Protein AF-A0A5A9W624-F1 (afdb_monomer)

pLDDT: mean 86.04, std 11.84, range [38.97, 96.81]

Solvent-accessible surface area (backbone atoms only — not comparable to full-atom values): 14813 Å² total; per-residue (Å²): 133,84,51,71,60,60,54,51,56,55,52,47,52,56,54,51,51,60,58,42,74,72,40,96,74,66,56,64,65,48,52,38,53,55,48,48,53,75,72,63,69,50,54,38,63,55,44,17,45,44,28,48,76,40,28,74,48,33,66,26,44,44,78,91,53,56,72,28,82,86,34,55,89,65,41,26,32,42,53,20,37,47,30,46,53,47,52,54,51,42,52,55,47,51,52,50,33,37,75,72,65,77,36,51,61,50,98,87,66,51,74,58,72,59,67,77,44,64,75,65,59,74,90,55,81,72,70,68,25,73,71,37,73,83,66,84,62,99,60,86,51,70,65,59,52,52,50,51,52,41,50,55,56,46,54,62,49,35,77,76,44,36,67,44,39,68,64,51,25,52,50,46,19,52,70,72,32,72,64,50,47,78,59,45,14,56,47,28,52,56,36,24,44,57,28,39,44,47,74,63,87,86,57,61,50,90,82,57,44,97,59,52,32,33,45,54,44,49,33,51,51,52,23,52,54,44,27,52,52,44,47,53,52,31,45,77,69,64,39,51,45,62,45,98,86,69,46,76,56,78,60,92,46,93,85,60,43,65,82,85,128

Structure (mmCIF, N/CA/C/O backbone):
data_AF-A0A5A9W624-F1
#
_entry.id   AF-A0A5A9W624-F1
#
loop_
_atom_site.group_PDB
_atom_site.id
_atom_site.type_symbol
_atom_site.label_atom_id
_atom_site.label_alt_id
_atom_site.label_comp_id
_atom_site.label_asym_id
_atom_site.label_entity_id
_atom_site.label_seq_id
_atom_site.pdbx_PDB_ins_code
_atom_site.Cartn_x
_atom_site.Cartn_y
_atom_site.Cartn_z
_atom_site.occupancy
_atom_site.B_iso_or_equiv
_atom_site.auth_seq_id
_atom_site.auth_comp_id
_atom_site.auth_asym_id
_atom_site.auth_atom_id
_atom_site.pdbx_PDB_model_num
ATOM 1 N N . MET A 1 1 ? 10.409 21.772 -3.483 1.00 50.47 1 MET A N 1
ATOM 2 C CA . MET A 1 1 ? 11.085 20.632 -2.833 1.00 50.47 1 MET A CA 1
ATOM 3 C C . MET A 1 1 ? 10.672 19.412 -3.637 1.00 50.47 1 MET A C 1
ATOM 5 O O . MET A 1 1 ? 9.475 19.214 -3.776 1.00 50.47 1 MET A O 1
ATOM 9 N N . GLN A 1 2 ? 11.601 18.733 -4.308 1.00 65.19 2 GLN A N 1
ATOM 10 C CA . GLN A 1 2 ? 11.287 17.560 -5.138 1.00 65.19 2 GLN A CA 1
ATOM 11 C C . GLN A 1 2 ? 11.046 16.365 -4.204 1.00 65.19 2 GLN A C 1
ATOM 13 O O . GLN A 1 2 ? 11.799 16.217 -3.239 1.00 65.19 2 GLN A O 1
ATOM 18 N N . SER A 1 3 ? 9.987 15.580 -4.428 1.00 84.94 3 SER A N 1
ATOM 19 C CA . SER A 1 3 ? 9.711 14.386 -3.618 1.00 84.94 3 SER A CA 1
ATOM 20 C C . SER A 1 3 ? 10.799 13.333 -3.833 1.00 84.94 3 SER A C 1
ATOM 22 O O . SER A 1 3 ? 11.461 13.302 -4.879 1.00 84.94 3 SER A O 1
ATOM 24 N N . TYR A 1 4 ? 10.998 12.462 -2.845 1.00 87.44 4 TYR A N 1
ATOM 25 C CA . TYR A 1 4 ? 11.950 11.361 -2.942 1.00 87.44 4 TYR A CA 1
ATOM 26 C C . TYR A 1 4 ? 11.633 10.475 -4.150 1.00 87.44 4 TYR A C 1
ATOM 28 O O . TYR A 1 4 ? 12.528 10.200 -4.950 1.00 87.44 4 TYR A O 1
ATOM 36 N N . LEU A 1 5 ? 10.358 10.122 -4.342 1.00 88.00 5 LEU A N 1
ATOM 37 C CA . LEU A 1 5 ? 9.904 9.325 -5.480 1.00 88.00 5 LEU A CA 1
ATOM 38 C C . LEU A 1 5 ? 10.236 9.998 -6.819 1.00 88.00 5 LEU A C 1
ATOM 40 O O . LEU A 1 5 ? 10.835 9.361 -7.682 1.00 88.00 5 LEU A O 1
ATOM 44 N N . ALA A 1 6 ? 9.945 11.293 -6.976 1.00 88.00 6 ALA A N 1
ATOM 45 C CA . ALA A 1 6 ? 10.271 12.015 -8.206 1.00 88.00 6 ALA A CA 1
ATOM 46 C C . ALA A 1 6 ? 11.778 11.998 -8.513 1.00 88.00 6 ALA A C 1
ATOM 48 O O . ALA A 1 6 ? 12.163 11.832 -9.668 1.00 88.00 6 ALA A O 1
ATOM 49 N N . SER A 1 7 ? 12.635 12.121 -7.492 1.00 89.00 7 SER A N 1
ATOM 50 C CA . SER A 1 7 ? 14.091 12.021 -7.677 1.00 89.00 7 SER A CA 1
ATOM 51 C C . SER A 1 7 ? 14.546 10.619 -8.106 1.00 89.00 7 SER A C 1
ATOM 53 O O . SER A 1 7 ? 15.447 10.489 -8.936 1.00 89.00 7 SER A O 1
ATOM 55 N N . GLN A 1 8 ? 13.905 9.566 -7.582 1.00 90.00 8 GLN A N 1
ATOM 56 C CA . GLN A 1 8 ? 14.213 8.183 -7.954 1.00 90.00 8 GLN A CA 1
ATOM 57 C C . GLN A 1 8 ? 13.805 7.899 -9.403 1.00 90.00 8 GLN A C 1
ATOM 59 O O . GLN A 1 8 ? 14.594 7.329 -10.154 1.00 90.00 8 GLN A O 1
ATOM 64 N N . LEU A 1 9 ? 12.622 8.359 -9.823 1.00 90.06 9 LEU A N 1
ATOM 65 C CA . LEU A 1 9 ? 12.135 8.212 -11.199 1.00 90.06 9 LEU A CA 1
ATOM 66 C C . LEU A 1 9 ? 13.022 8.946 -12.217 1.00 90.06 9 LEU A C 1
ATOM 68 O O . LEU A 1 9 ? 13.300 8.414 -13.290 1.00 90.06 9 LEU A O 1
ATOM 72 N N . GLU A 1 10 ? 13.512 10.141 -11.881 1.00 88.56 10 GLU A N 1
ATOM 73 C CA . GLU A 1 10 ? 14.428 10.894 -12.748 1.00 88.56 10 GLU A CA 1
ATOM 74 C C . GLU A 1 10 ? 15.780 10.178 -12.912 1.00 88.56 10 GLU A C 1
ATOM 76 O O . GLU A 1 10 ? 16.268 10.006 -14.032 1.00 88.56 10 GLU A O 1
ATOM 81 N N . SER A 1 11 ? 16.351 9.685 -11.807 1.00 90.88 11 SER A N 1
ATOM 82 C CA . SER A 1 11 ? 17.580 8.878 -11.822 1.00 90.88 11 SER A CA 1
ATOM 83 C C . SER A 1 11 ? 17.415 7.598 -12.651 1.00 90.88 11 SER A C 1
ATOM 85 O O . SER A 1 11 ? 18.309 7.216 -13.409 1.00 90.88 11 SER A O 1
ATOM 87 N N . LEU A 1 12 ? 16.246 6.958 -12.558 1.00 92.69 12 LEU A N 1
ATOM 88 C CA . LEU A 1 12 ? 15.925 5.741 -13.296 1.00 92.69 12 LEU A CA 1
ATOM 89 C C . LEU A 1 12 ? 15.988 5.950 -14.814 1.00 92.69 12 LEU A C 1
ATOM 91 O O . LEU A 1 12 ? 16.569 5.127 -15.519 1.00 92.69 12 LEU A O 1
ATOM 95 N N . GLY A 1 13 ? 15.450 7.069 -15.311 1.00 90.56 13 GLY A N 1
ATOM 96 C CA . GLY A 1 13 ? 15.489 7.408 -16.735 1.00 90.56 13 GLY A CA 1
ATOM 97 C C . GLY A 1 13 ? 16.916 7.553 -17.273 1.00 90.56 13 GLY A C 1
ATOM 98 O O . GLY A 1 13 ? 17.222 7.047 -18.353 1.00 90.56 13 GLY A O 1
ATOM 99 N N . ALA A 1 14 ? 17.811 8.180 -16.504 1.00 91.31 14 ALA A N 1
ATOM 100 C CA . ALA A 1 14 ? 19.218 8.315 -16.882 1.00 91.31 14 ALA A CA 1
ATOM 101 C C . ALA A 1 14 ? 19.938 6.955 -16.926 1.00 91.31 14 ALA A C 1
ATOM 103 O O . ALA A 1 14 ? 20.632 6.653 -17.898 1.00 91.31 14 ALA A O 1
ATOM 104 N N . LEU A 1 15 ? 19.723 6.112 -15.910 1.00 92.88 15 LEU A N 1
ATOM 105 C CA . LEU A 1 15 ? 20.292 4.762 -15.850 1.00 92.88 15 LEU A CA 1
ATOM 106 C C . LEU A 1 15 ? 19.786 3.868 -16.986 1.00 92.88 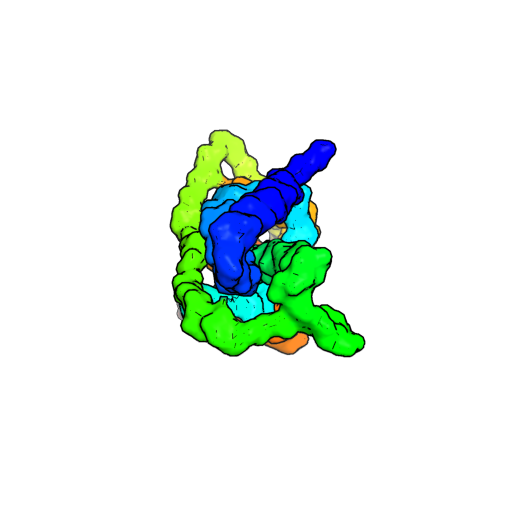15 LEU A C 1
ATOM 108 O O . LEU A 1 15 ? 20.541 3.055 -17.517 1.00 92.88 15 LEU A O 1
ATOM 112 N N . TYR A 1 16 ? 18.518 4.018 -17.362 1.00 94.56 16 TYR A N 1
ATOM 113 C CA . TYR A 1 16 ? 17.902 3.263 -18.445 1.00 94.56 16 TYR A CA 1
ATOM 114 C C . TYR A 1 16 ? 18.524 3.590 -19.805 1.00 94.56 16 TYR A C 1
ATOM 116 O O . TYR A 1 16 ? 18.895 2.682 -20.550 1.00 94.56 16 TYR A O 1
ATOM 124 N N . LEU A 1 17 ? 18.712 4.881 -20.099 1.00 92.94 17 LEU A N 1
ATOM 125 C CA . LEU A 1 17 ? 19.386 5.329 -21.319 1.00 92.94 17 LEU A CA 1
ATOM 126 C C . LEU A 1 17 ? 20.822 4.804 -21.388 1.00 92.94 17 LEU A C 1
ATOM 128 O O . LEU A 1 17 ? 21.213 4.205 -22.387 1.00 92.94 17 LEU A O 1
ATOM 132 N N . GLU A 1 18 ? 21.581 4.948 -20.300 1.00 92.19 18 GLU A N 1
ATOM 133 C CA . GLU A 1 18 ? 22.957 4.449 -20.218 1.00 92.19 18 GLU A CA 1
ATOM 134 C C . GLU A 1 18 ? 23.034 2.925 -20.421 1.00 92.19 18 GLU A C 1
ATOM 136 O O . GLU A 1 18 ? 23.972 2.420 -21.046 1.00 92.19 18 GLU A O 1
ATOM 141 N N . ALA A 1 19 ? 22.054 2.179 -19.901 1.00 90.81 19 ALA A N 1
ATOM 142 C CA . ALA A 1 19 ? 21.994 0.729 -20.038 1.00 90.81 19 ALA A CA 1
ATOM 143 C C . ALA A 1 19 ? 21.719 0.287 -21.482 1.00 90.81 19 ALA A C 1
ATOM 145 O O . ALA A 1 19 ? 22.360 -0.658 -21.944 1.00 90.81 19 ALA A O 1
ATOM 146 N N . LEU A 1 20 ? 20.811 0.960 -22.195 1.00 91.31 20 LEU A N 1
ATOM 147 C CA . LEU A 1 20 ? 20.441 0.593 -23.565 1.00 91.31 20 LEU A CA 1
ATOM 148 C C . LEU A 1 20 ? 21.438 1.083 -24.616 1.00 91.31 20 LEU A C 1
ATOM 150 O O . LEU A 1 20 ? 21.719 0.355 -25.564 1.00 91.31 20 LEU A O 1
ATOM 154 N N . GLU A 1 21 ? 22.058 2.249 -24.430 1.00 89.81 21 GLU A N 1
ATOM 155 C CA . GLU A 1 21 ? 23.087 2.758 -25.351 1.00 89.81 21 GLU A CA 1
ATOM 156 C C . GLU A 1 21 ? 24.345 1.875 -25.400 1.00 89.81 21 GLU A C 1
ATOM 158 O O . GLU A 1 21 ? 25.082 1.876 -26.388 1.00 89.81 21 GLU A O 1
ATOM 163 N N . ARG A 1 22 ? 24.601 1.096 -24.343 1.00 88.56 22 ARG A N 1
ATOM 164 C CA . ARG A 1 22 ? 25.720 0.144 -24.278 1.00 88.56 22 ARG A CA 1
ATOM 165 C C . ARG A 1 22 ? 25.438 -1.189 -24.969 1.00 88.56 22 ARG A C 1
ATOM 167 O O . ARG A 1 22 ? 26.378 -1.956 -25.185 1.00 88.56 22 ARG A O 1
ATOM 174 N N . GLN A 1 23 ? 24.183 -1.489 -25.294 1.00 84.88 23 GLN A N 1
ATOM 175 C CA . GLN A 1 23 ? 23.786 -2.765 -25.885 1.00 84.88 2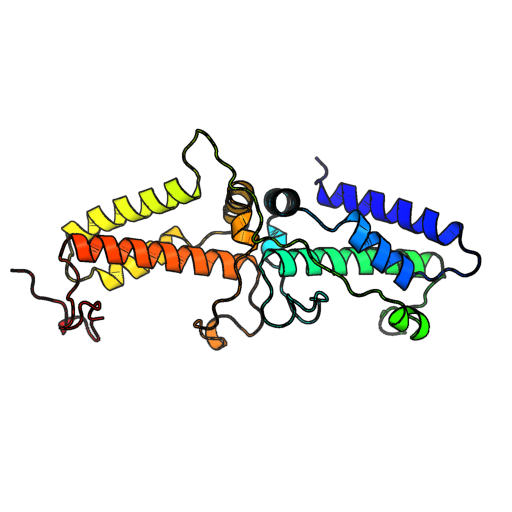3 GLN A CA 1
ATOM 176 C C . GLN A 1 23 ? 23.817 -2.691 -27.415 1.00 84.88 23 GLN A C 1
ATOM 178 O O . GLN A 1 23 ? 23.342 -1.737 -28.023 1.00 84.88 23 GLN A O 1
ATOM 183 N N . SER A 1 24 ? 24.369 -3.721 -28.066 1.00 73.56 24 SER A N 1
ATOM 184 C CA . SER A 1 24 ? 24.353 -3.820 -29.537 1.00 73.56 24 SER A CA 1
ATOM 185 C C . SER A 1 24 ? 22.977 -4.217 -30.086 1.00 73.56 24 SER A C 1
ATOM 187 O O . SER A 1 24 ? 22.627 -3.835 -31.199 1.00 73.56 24 SER A O 1
ATOM 189 N N . HIS A 1 25 ? 22.207 -4.964 -29.294 1.00 77.94 25 HIS A N 1
ATOM 190 C CA . HIS A 1 25 ? 20.809 -5.304 -29.536 1.00 77.94 25 HIS A CA 1
ATOM 191 C C . HIS A 1 25 ? 20.030 -4.900 -28.281 1.00 77.94 25 HIS A C 1
ATOM 193 O O . HIS A 1 25 ? 20.091 -5.640 -27.302 1.00 77.94 25 HIS A O 1
ATOM 199 N N . PRO A 1 26 ? 19.416 -3.705 -28.257 1.00 81.06 26 PRO A N 1
ATOM 200 C CA . PRO A 1 26 ? 18.699 -3.243 -27.078 1.00 81.06 26 PRO A CA 1
ATOM 201 C C . PRO A 1 26 ? 17.459 -4.113 -26.859 1.00 81.06 26 PRO A C 1
ATOM 203 O O . PRO A 1 26 ? 16.696 -4.320 -27.799 1.00 81.06 26 PRO A O 1
ATOM 206 N N . GLU A 1 27 ? 17.279 -4.594 -25.628 1.00 90.62 27 GLU A N 1
ATOM 207 C CA . GLU A 1 27 ? 16.062 -5.259 -25.131 1.00 90.62 27 GLU A CA 1
ATOM 208 C C . GLU A 1 27 ? 15.375 -4.298 -24.148 1.00 90.62 27 GLU A C 1
ATOM 210 O O . GLU A 1 27 ? 15.661 -4.326 -22.940 1.00 90.62 27 GLU A O 1
ATOM 215 N N . PRO A 1 28 ? 14.576 -3.335 -24.649 1.00 91.69 28 PRO A N 1
ATOM 216 C CA . PRO A 1 28 ? 14.141 -2.195 -23.859 1.00 91.69 28 PRO A CA 1
ATOM 217 C C . PRO A 1 28 ? 13.187 -2.604 -22.744 1.00 91.69 28 PRO A C 1
ATOM 219 O O . PRO A 1 28 ? 13.295 -2.089 -21.634 1.00 91.69 28 PRO A O 1
ATOM 222 N N . TYR A 1 29 ? 12.301 -3.566 -23.001 1.00 93.62 29 TYR A N 1
ATOM 223 C CA . TYR A 1 29 ? 11.329 -3.993 -22.006 1.00 93.62 29 TYR A CA 1
ATOM 224 C C . TYR A 1 29 ? 12.006 -4.752 -20.867 1.00 93.62 29 TYR A C 1
ATOM 226 O O . TYR A 1 29 ? 11.838 -4.384 -19.705 1.00 93.62 29 TYR A O 1
ATOM 234 N N . VAL A 1 30 ? 12.832 -5.752 -21.192 1.00 93.56 30 VAL A N 1
ATOM 235 C CA . VAL A 1 30 ? 13.564 -6.544 -20.184 1.00 93.56 30 VAL A CA 1
ATOM 236 C C . VAL A 1 30 ? 14.460 -5.640 -19.340 1.00 93.56 30 VAL A C 1
ATOM 238 O O . VAL A 1 30 ? 14.478 -5.731 -18.111 1.00 93.56 30 VAL A O 1
ATOM 241 N N . THR A 1 31 ? 15.174 -4.719 -19.994 1.00 92.69 31 THR A N 1
ATOM 242 C CA . THR A 1 31 ? 16.051 -3.767 -19.305 1.00 92.69 31 THR A CA 1
ATOM 243 C C . THR A 1 31 ? 15.251 -2.839 -18.390 1.00 92.69 31 THR A C 1
ATOM 245 O O . THR A 1 31 ? 15.683 -2.590 -17.265 1.00 92.69 31 THR A O 1
ATOM 248 N N . ALA A 1 32 ? 14.097 -2.332 -18.8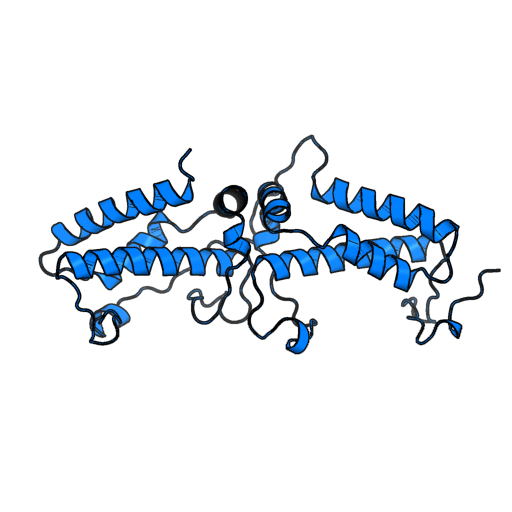39 1.00 93.88 32 ALA A N 1
ATOM 249 C CA . ALA A 1 32 ? 13.249 -1.455 -18.038 1.00 93.88 32 ALA A CA 1
ATOM 250 C C . ALA A 1 32 ? 12.694 -2.194 -16.816 1.00 93.88 32 ALA A C 1
ATOM 252 O O . ALA A 1 32 ? 12.885 -1.730 -15.695 1.00 93.88 32 ALA A O 1
ATOM 253 N N . HIS A 1 33 ? 12.084 -3.362 -17.024 1.00 94.06 33 HIS A N 1
ATOM 254 C CA . HIS A 1 33 ? 11.485 -4.191 -15.975 1.00 94.06 33 HIS A CA 1
ATOM 255 C C . HIS A 1 33 ? 12.499 -4.520 -14.867 1.00 94.06 33 HIS A C 1
ATOM 257 O O . HIS A 1 33 ? 12.304 -4.152 -13.703 1.00 94.06 33 HIS A O 1
ATOM 263 N N . ALA A 1 34 ? 13.661 -5.065 -15.244 1.00 91.69 34 ALA A N 1
ATOM 264 C CA . ALA A 1 34 ? 14.725 -5.400 -14.300 1.00 91.69 34 ALA A CA 1
ATOM 265 C C . ALA A 1 34 ? 15.285 -4.166 -13.572 1.00 91.69 34 ALA A C 1
ATOM 267 O O . ALA A 1 34 ? 15.604 -4.217 -12.379 1.00 91.69 34 ALA A O 1
ATOM 268 N N . LEU A 1 35 ? 15.427 -3.038 -14.276 1.00 92.81 35 LEU A N 1
ATOM 269 C CA . LEU A 1 35 ? 15.959 -1.813 -13.689 1.00 92.81 35 LEU A CA 1
ATOM 270 C C . LEU A 1 35 ? 14.988 -1.204 -12.676 1.00 92.81 35 LEU A C 1
ATOM 272 O O . LEU A 1 35 ? 15.432 -0.812 -11.595 1.00 92.81 35 LEU A O 1
ATOM 276 N N . VAL A 1 36 ? 13.696 -1.146 -13.007 1.00 92.94 36 VAL A N 1
ATOM 277 C CA . VAL A 1 36 ? 12.646 -0.619 -12.128 1.00 92.94 36 VAL A CA 1
ATOM 278 C C . VAL A 1 36 ? 12.591 -1.456 -10.852 1.00 92.94 36 VAL A C 1
ATOM 280 O O . VAL A 1 36 ? 12.688 -0.886 -9.768 1.00 92.94 36 VAL A O 1
ATOM 283 N N . HIS A 1 37 ? 12.542 -2.790 -10.942 1.00 90.12 37 HIS A N 1
ATOM 284 C CA . HIS A 1 37 ? 12.544 -3.635 -9.742 1.00 90.12 37 HIS A CA 1
ATOM 285 C C . HIS A 1 37 ? 13.784 -3.421 -8.884 1.00 90.12 37 HIS A C 1
ATOM 287 O O . HIS A 1 37 ? 13.676 -3.160 -7.687 1.00 90.12 37 HIS A O 1
ATOM 293 N N . ARG A 1 38 ? 14.971 -3.472 -9.495 1.00 89.06 38 ARG A N 1
ATOM 294 C CA . ARG A 1 38 ? 16.235 -3.367 -8.762 1.00 89.06 38 ARG A CA 1
ATOM 295 C C . ARG A 1 38 ? 16.418 -2.018 -8.064 1.00 89.06 38 ARG A C 1
ATOM 297 O O . ARG A 1 38 ? 17.062 -1.974 -7.021 1.00 89.06 38 ARG A O 1
ATOM 304 N N . GLN A 1 39 ? 15.933 -0.928 -8.658 1.00 89.62 39 GLN A N 1
ATOM 305 C CA . GLN A 1 39 ? 16.158 0.427 -8.143 1.00 89.62 39 GLN A CA 1
ATOM 306 C C . GLN A 1 39 ? 14.999 0.955 -7.294 1.00 89.62 39 GLN A C 1
ATOM 308 O O . GLN A 1 39 ? 15.241 1.734 -6.376 1.00 89.62 39 GLN A O 1
ATOM 313 N N . LEU A 1 40 ? 13.756 0.560 -7.589 1.00 90.88 40 LEU A N 1
ATOM 314 C CA . LEU A 1 40 ? 12.570 1.101 -6.923 1.00 90.88 40 LEU A CA 1
ATOM 315 C C . LEU A 1 40 ? 11.944 0.175 -5.887 1.00 90.88 40 LEU A C 1
ATOM 317 O O . LEU A 1 40 ? 11.074 0.665 -5.175 1.00 90.88 40 LEU A O 1
ATOM 321 N N . MET A 1 41 ? 12.329 -1.106 -5.779 1.00 93.12 41 MET A N 1
ATOM 322 C CA . MET A 1 41 ? 11.796 -1.980 -4.724 1.00 93.12 41 MET A CA 1
ATOM 323 C C . MET A 1 41 ? 12.121 -1.395 -3.337 1.00 93.12 41 MET A C 1
ATOM 325 O O . MET A 1 41 ? 13.289 -1.393 -2.934 1.00 93.12 41 MET A O 1
ATOM 329 N N . PRO A 1 42 ? 11.125 -0.876 -2.598 1.00 92.81 42 PRO A N 1
ATOM 330 C CA . PRO A 1 42 ? 11.378 -0.145 -1.371 1.00 92.81 42 PRO A CA 1
ATOM 331 C C . PRO A 1 42 ? 11.349 -1.082 -0.161 1.00 92.81 42 PRO A C 1
ATOM 333 O O . PRO A 1 42 ? 10.665 -2.107 -0.158 1.00 92.81 42 PRO A O 1
ATOM 336 N N . SER A 1 43 ? 12.037 -0.696 0.917 1.00 93.75 43 SER A N 1
ATOM 337 C CA . SER A 1 43 ? 11.707 -1.227 2.244 1.00 93.75 43 SER A CA 1
ATOM 338 C C . SER A 1 43 ? 10.349 -0.678 2.707 1.00 93.75 43 SER A C 1
ATOM 340 O O . SER A 1 43 ? 9.857 0.316 2.160 1.00 93.75 43 SER A O 1
ATOM 342 N N . ALA A 1 44 ? 9.754 -1.275 3.743 1.00 93.94 44 ALA A N 1
ATOM 343 C CA . ALA A 1 44 ? 8.490 -0.791 4.300 1.00 93.94 44 ALA A CA 1
ATOM 344 C C . ALA A 1 44 ? 8.575 0.682 4.746 1.00 93.94 44 ALA A C 1
ATOM 346 O O . ALA A 1 44 ? 7.685 1.475 4.453 1.00 93.94 44 ALA A O 1
ATOM 347 N N . GLU A 1 45 ? 9.676 1.089 5.381 1.00 92.81 45 GLU A N 1
ATOM 348 C CA . GLU A 1 45 ? 9.889 2.467 5.837 1.00 92.81 45 GLU A CA 1
ATOM 349 C C . GLU A 1 45 ? 10.042 3.443 4.670 1.00 92.81 45 GLU A C 1
ATOM 351 O O . GLU A 1 45 ? 9.542 4.570 4.721 1.00 92.81 45 GLU A O 1
ATOM 356 N N . VAL A 1 46 ? 10.732 3.019 3.607 1.00 94.00 46 VAL A N 1
ATOM 357 C CA . VAL A 1 46 ? 10.904 3.832 2.401 1.00 94.00 46 VAL A CA 1
ATOM 358 C C . VAL A 1 46 ? 9.563 4.024 1.700 1.00 94.00 46 VAL A C 1
ATOM 360 O O . VAL A 1 46 ? 9.235 5.154 1.339 1.00 94.00 46 VAL A O 1
ATOM 363 N N . LEU A 1 47 ? 8.762 2.964 1.559 1.00 95.69 47 LEU A N 1
ATOM 364 C CA . LEU A 1 47 ? 7.437 3.059 0.949 1.00 95.69 47 LEU A CA 1
ATOM 365 C C . LEU A 1 47 ? 6.498 3.930 1.786 1.00 95.69 47 LEU A C 1
ATOM 367 O O . LEU A 1 47 ? 5.844 4.822 1.253 1.00 95.69 47 LEU A O 1
ATOM 371 N N . ALA A 1 48 ? 6.490 3.746 3.106 1.00 94.62 48 ALA A N 1
ATOM 372 C CA . ALA A 1 48 ? 5.701 4.567 4.014 1.00 94.62 48 ALA A CA 1
ATOM 373 C C . ALA A 1 48 ? 6.078 6.055 3.927 1.00 94.62 48 ALA A C 1
ATOM 375 O O . ALA A 1 48 ? 5.208 6.925 3.897 1.00 94.62 48 ALA A O 1
ATOM 376 N N . ARG A 1 49 ? 7.377 6.362 3.806 1.00 93.81 49 ARG A N 1
ATOM 377 C CA . ARG A 1 49 ? 7.849 7.726 3.551 1.00 93.81 49 ARG A CA 1
ATOM 378 C C . ARG A 1 49 ? 7.358 8.261 2.204 1.00 93.81 49 ARG A C 1
ATOM 380 O O . ARG A 1 49 ? 6.933 9.411 2.152 1.00 93.81 49 ARG A O 1
ATOM 387 N N . MET A 1 50 ? 7.420 7.467 1.132 1.00 95.19 50 MET A N 1
ATOM 388 C CA . MET A 1 50 ? 6.899 7.881 -0.178 1.00 95.19 50 MET A CA 1
ATOM 389 C C . MET A 1 50 ? 5.412 8.228 -0.093 1.00 95.19 50 MET A C 1
ATOM 391 O O . MET A 1 50 ? 5.005 9.251 -0.629 1.00 95.19 50 MET A O 1
ATOM 395 N N . VAL A 1 51 ? 4.620 7.426 0.623 1.00 96.06 51 VAL A N 1
ATOM 396 C CA . VAL A 1 51 ? 3.190 7.690 0.832 1.00 96.06 51 VAL A CA 1
ATOM 397 C C . VAL A 1 51 ? 2.964 8.958 1.657 1.00 96.06 51 VAL A C 1
ATOM 399 O O . VAL A 1 51 ? 2.096 9.752 1.316 1.00 96.06 51 VAL A O 1
ATOM 402 N N . ALA A 1 52 ? 3.756 9.201 2.703 1.00 94.12 52 ALA A N 1
ATOM 403 C CA . ALA A 1 52 ? 3.658 10.436 3.483 1.00 94.12 52 ALA A CA 1
ATOM 404 C C . ALA A 1 52 ? 4.017 11.695 2.667 1.00 94.12 52 ALA A C 1
ATOM 406 O O . ALA A 1 52 ? 3.441 12.757 2.892 1.00 94.12 52 ALA A O 1
ATOM 407 N N . GLU A 1 53 ? 4.956 11.591 1.721 1.00 94.81 53 GLU A N 1
ATOM 408 C CA . GLU A 1 53 ? 5.301 12.680 0.797 1.00 94.81 53 GLU A CA 1
ATOM 409 C C . GLU A 1 53 ? 4.278 12.827 -0.350 1.00 94.81 53 GLU A C 1
ATOM 411 O O . GLU A 1 53 ? 4.037 13.943 -0.815 1.00 94.81 53 GLU A O 1
ATOM 416 N N . GLU A 1 54 ? 3.666 11.726 -0.802 1.00 95.06 54 GLU A N 1
ATOM 417 C CA . GLU A 1 54 ? 2.676 11.679 -1.886 1.00 95.06 54 GLU A CA 1
ATOM 418 C C . GLU A 1 54 ? 1.429 10.838 -1.520 1.00 95.06 54 GLU A C 1
ATOM 420 O O . GLU A 1 54 ? 1.248 9.731 -2.035 1.00 95.06 54 GLU A O 1
ATOM 425 N N . PRO A 1 55 ? 0.497 11.375 -0.708 1.00 94.88 55 PRO A N 1
ATOM 426 C CA . PRO A 1 55 ? -0.650 10.618 -0.188 1.00 94.88 55 PRO A CA 1
ATOM 427 C C . PRO A 1 55 ? -1.592 10.028 -1.241 1.00 94.88 55 PRO A C 1
ATOM 429 O O . PRO A 1 55 ? -2.212 8.991 -1.026 1.00 94.88 55 PRO A O 1
ATOM 432 N N . LYS A 1 56 ? -1.653 10.638 -2.429 1.00 94.81 56 LYS A N 1
ATOM 433 C CA . LYS A 1 56 ? -2.370 10.125 -3.614 1.00 94.81 56 LYS A CA 1
ATOM 434 C C . LYS A 1 56 ? -1.985 8.688 -4.002 1.00 94.81 56 LYS A C 1
ATOM 436 O O . LYS A 1 56 ? -2.780 8.021 -4.656 1.00 94.81 56 LYS A O 1
ATOM 441 N N . LEU A 1 57 ? -0.818 8.193 -3.579 1.00 95.62 57 LEU A N 1
ATOM 442 C CA . LEU A 1 57 ? -0.423 6.791 -3.744 1.00 95.62 57 LEU A CA 1
ATOM 443 C C . LEU A 1 57 ? -1.402 5.815 -3.067 1.00 95.62 57 LEU A C 1
ATOM 445 O O . LEU A 1 57 ? -1.540 4.686 -3.518 1.00 95.62 57 LEU A O 1
ATOM 449 N N . LEU A 1 58 ? -2.150 6.251 -2.050 1.00 96.31 58 LEU A N 1
ATOM 450 C CA . LEU A 1 58 ? -3.186 5.442 -1.396 1.00 96.31 58 LEU A CA 1
ATOM 451 C C . LEU A 1 58 ? -4.423 5.191 -2.268 1.00 96.31 58 LEU A C 1
ATOM 453 O O . LEU A 1 58 ? -5.246 4.342 -1.930 1.00 96.31 58 LEU A O 1
ATOM 457 N N . ALA A 1 59 ? -4.554 5.891 -3.396 1.00 95.00 59 ALA A N 1
ATOM 458 C CA . ALA A 1 59 ? -5.577 5.604 -4.396 1.00 95.00 59 ALA A CA 1
ATOM 459 C C . ALA A 1 59 ? -5.212 4.414 -5.310 1.00 95.00 59 ALA A C 1
ATOM 461 O O . ALA A 1 59 ? -6.029 4.034 -6.150 1.00 95.00 59 ALA A O 1
ATOM 462 N N . ALA A 1 60 ? -4.007 3.845 -5.161 1.00 95.06 60 ALA A N 1
ATOM 463 C CA . ALA A 1 60 ? -3.536 2.680 -5.904 1.00 95.06 60 ALA A CA 1
ATOM 464 C C . ALA A 1 60 ? -4.460 1.468 -5.724 1.00 95.06 60 ALA A C 1
ATOM 466 O O . ALA A 1 60 ? -5.041 1.271 -4.656 1.00 95.06 60 ALA A O 1
ATOM 467 N N . ARG A 1 61 ? -4.566 0.652 -6.774 1.00 93.56 61 ARG A N 1
ATOM 468 C CA . ARG A 1 61 ? -5.432 -0.535 -6.846 1.00 93.56 61 ARG A CA 1
ATOM 469 C C . ARG A 1 61 ? -4.663 -1.712 -7.436 1.00 93.56 61 ARG A C 1
ATOM 471 O O . ARG A 1 61 ? -3.820 -1.490 -8.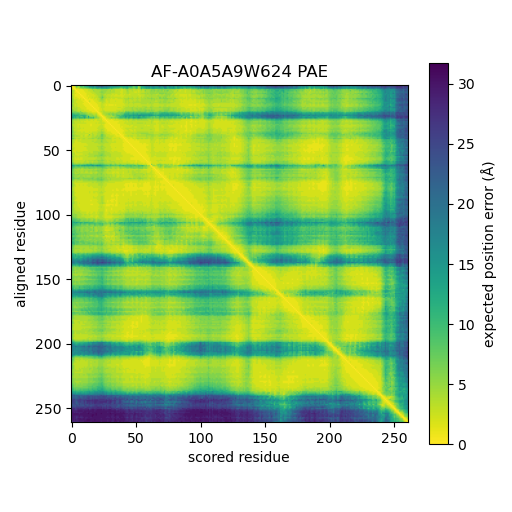299 1.00 93.56 61 ARG A O 1
ATOM 478 N N . ALA A 1 62 ? -4.946 -2.933 -6.991 1.00 85.50 62 ALA A N 1
ATOM 479 C CA . ALA A 1 62 ? -4.196 -4.125 -7.389 1.00 85.50 62 ALA A CA 1
ATOM 480 C C . ALA A 1 62 ? -4.320 -4.402 -8.897 1.00 85.50 62 ALA A C 1
ATOM 482 O O . ALA A 1 62 ? -3.320 -4.382 -9.610 1.00 85.50 62 ALA A O 1
ATOM 483 N N . TYR A 1 63 ? -5.558 -4.587 -9.377 1.00 83.19 63 TYR A N 1
ATOM 484 C CA . TYR A 1 63 ? -5.867 -5.050 -10.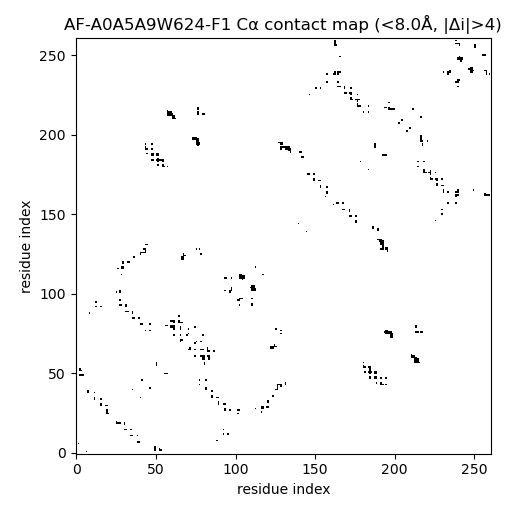741 1.00 83.19 63 TYR A CA 1
ATOM 485 C C . TYR A 1 63 ? -4.966 -6.246 -11.115 1.00 83.19 63 TYR A C 1
ATOM 487 O O . TYR A 1 63 ? -4.610 -7.039 -10.248 1.00 83.19 63 TYR A O 1
ATOM 495 N N . ASP A 1 64 ? -4.556 -6.341 -12.377 1.00 85.12 64 ASP A N 1
ATOM 496 C CA . ASP A 1 64 ? -3.641 -7.369 -12.879 1.00 85.12 64 ASP A CA 1
ATOM 497 C C . ASP A 1 64 ? -2.164 -6.931 -12.780 1.00 85.12 64 ASP A C 1
ATOM 499 O O . ASP A 1 64 ? -1.319 -7.410 -13.532 1.00 85.12 64 ASP A O 1
ATOM 503 N N . LEU A 1 65 ? -1.841 -5.968 -11.903 1.00 88.81 65 LEU A N 1
ATOM 504 C CA . LEU A 1 65 ? -0.490 -5.396 -11.795 1.00 88.81 65 LEU A CA 1
ATOM 505 C C . LEU A 1 65 ? 0.420 -6.161 -10.826 1.00 88.81 65 LEU A C 1
ATOM 507 O O . LEU A 1 65 ? 1.617 -5.885 -10.775 1.00 88.81 65 LEU A O 1
ATOM 511 N N . ILE A 1 66 ? -0.137 -7.065 -10.018 1.00 92.00 66 ILE A N 1
ATOM 512 C CA . ILE A 1 66 ? 0.629 -7.814 -9.022 1.00 92.00 66 ILE A CA 1
ATOM 513 C C . ILE A 1 66 ? 1.361 -8.970 -9.708 1.00 92.00 66 ILE A C 1
ATOM 515 O O . ILE A 1 66 ? 0.737 -9.887 -10.235 1.00 92.00 66 ILE A O 1
ATOM 519 N N . GLU A 1 67 ? 2.690 -8.938 -9.666 1.00 90.69 67 GLU A N 1
ATOM 520 C CA . GLU A 1 67 ? 3.550 -9.948 -10.297 1.00 90.69 67 GLU A CA 1
ATOM 521 C C . GLU A 1 67 ? 4.118 -10.974 -9.303 1.00 90.69 67 GLU A C 1
ATOM 523 O O . GLU A 1 67 ? 4.464 -12.084 -9.709 1.00 90.69 67 GLU A O 1
ATOM 528 N N . ASP A 1 68 ? 4.228 -10.639 -8.008 1.00 92.62 68 ASP A N 1
ATOM 529 C CA . ASP A 1 68 ? 4.750 -11.577 -7.003 1.00 92.62 68 ASP A CA 1
ATOM 530 C C . ASP A 1 68 ? 3.736 -12.702 -6.741 1.00 92.62 68 ASP A C 1
ATOM 532 O O . ASP A 1 68 ? 2.644 -12.423 -6.233 1.00 92.62 68 ASP A O 1
ATOM 536 N N . PRO A 1 69 ? 4.093 -13.981 -6.981 1.00 90.75 69 PRO A N 1
ATOM 537 C CA . PRO A 1 69 ? 3.206 -15.118 -6.754 1.00 90.75 69 PRO A CA 1
ATOM 538 C C . PRO A 1 69 ? 2.599 -15.203 -5.349 1.00 90.75 69 PRO A C 1
ATOM 540 O O . PRO A 1 69 ? 1.530 -15.784 -5.190 1.00 90.75 69 PRO A O 1
ATOM 543 N N . LYS A 1 70 ? 3.265 -14.658 -4.324 1.00 91.31 70 LYS A N 1
ATOM 544 C CA . LYS A 1 70 ? 2.751 -14.643 -2.945 1.00 91.31 70 LYS A CA 1
ATOM 545 C C . LYS A 1 70 ? 1.691 -13.575 -2.701 1.00 91.31 70 LYS A C 1
ATOM 547 O O . LYS A 1 70 ? 0.967 -13.665 -1.716 1.00 91.31 70 LYS A O 1
ATOM 552 N N . GLU A 1 71 ? 1.629 -12.562 -3.555 1.00 92.12 71 GLU A N 1
ATOM 553 C CA . GLU A 1 71 ? 0.753 -11.405 -3.392 1.00 92.12 71 GLU A CA 1
ATOM 554 C C . GLU A 1 71 ? -0.416 -11.415 -4.393 1.00 92.12 71 GLU A C 1
ATOM 556 O O . GLU A 1 71 ? -1.364 -10.670 -4.184 1.00 92.12 71 GLU A O 1
ATOM 561 N N . ILE A 1 72 ? -0.392 -12.254 -5.442 1.00 90.00 72 ILE A N 1
ATOM 562 C CA . ILE A 1 72 ? -1.429 -12.292 -6.497 1.00 90.00 72 ILE A CA 1
ATOM 563 C C . ILE A 1 72 ? -2.839 -12.513 -5.934 1.00 90.00 72 ILE A C 1
ATOM 565 O O . ILE A 1 72 ? -3.764 -11.801 -6.312 1.00 90.00 72 ILE A O 1
ATOM 569 N N . GLU A 1 73 ? -3.020 -13.509 -5.062 1.00 87.56 73 GLU A N 1
ATOM 570 C CA . GLU A 1 73 ? -4.362 -13.894 -4.599 1.00 87.56 73 GLU A CA 1
ATOM 571 C C . GLU A 1 73 ? -4.940 -12.896 -3.594 1.00 87.56 73 GLU A C 1
ATOM 573 O O . GLU A 1 73 ? -6.131 -12.600 -3.620 1.00 87.56 73 GLU A O 1
ATOM 578 N N . GLN A 1 74 ? -4.098 -12.375 -2.705 1.00 88.12 74 GLN A N 1
ATOM 579 C CA . GLN A 1 74 ? -4.531 -11.503 -1.622 1.00 88.12 74 GLN A CA 1
ATOM 580 C C . GLN A 1 74 ? -3.463 -10.443 -1.359 1.00 88.12 74 GLN A C 1
ATOM 582 O O . GLN A 1 74 ? -2.712 -10.577 -0.397 1.00 88.12 74 GLN A O 1
ATOM 587 N N . PRO A 1 75 ? -3.346 -9.393 -2.182 1.00 92.88 75 PRO A N 1
ATOM 588 C CA . PRO A 1 75 ? -2.234 -8.459 -2.088 1.00 92.88 75 PRO A CA 1
ATOM 589 C C . PRO A 1 75 ? -2.296 -7.604 -0.819 1.00 92.88 75 PRO A C 1
ATOM 591 O O . PRO A 1 75 ? -3.355 -7.171 -0.360 1.00 92.88 75 PRO A O 1
ATOM 594 N N . SER A 1 76 ? -1.123 -7.333 -0.260 1.00 95.12 76 SER A N 1
ATOM 595 C CA . SER A 1 76 ? -0.931 -6.363 0.812 1.00 95.12 76 SER A CA 1
ATOM 596 C C . SER A 1 76 ? -1.014 -4.931 0.284 1.00 95.12 76 SER A C 1
ATOM 598 O O . SER A 1 76 ? -0.712 -4.653 -0.878 1.00 95.12 76 SER A O 1
ATOM 600 N N . VAL A 1 77 ? -1.364 -3.985 1.153 1.00 95.81 77 VAL A N 1
ATOM 601 C CA . VAL A 1 77 ? -1.379 -2.542 0.852 1.00 95.81 77 VAL A CA 1
ATOM 602 C C . VAL A 1 77 ? -0.045 -2.093 0.242 1.00 95.81 77 VAL A C 1
ATOM 604 O O . VAL A 1 77 ? -0.029 -1.357 -0.745 1.00 95.81 77 VAL A O 1
ATOM 607 N N . GLY A 1 78 ? 1.077 -2.571 0.782 1.00 96.31 78 GLY A N 1
ATOM 608 C CA . GLY A 1 78 ? 2.411 -2.294 0.262 1.00 96.31 78 GLY A CA 1
ATOM 609 C C . GLY A 1 78 ? 2.619 -2.833 -1.154 1.00 96.31 78 GLY A C 1
ATOM 610 O O . GLY A 1 78 ? 3.101 -2.093 -2.013 1.00 96.31 78 GLY A O 1
ATOM 611 N N . ALA A 1 79 ? 2.197 -4.073 -1.428 1.00 95.69 79 ALA A N 1
ATOM 612 C CA . ALA A 1 79 ? 2.267 -4.669 -2.763 1.00 95.69 79 ALA A CA 1
ATOM 613 C C . ALA A 1 79 ? 1.410 -3.906 -3.784 1.00 95.69 79 ALA A C 1
ATOM 615 O O . ALA A 1 79 ? 1.870 -3.647 -4.897 1.00 95.69 79 ALA A O 1
ATOM 616 N N . ILE A 1 80 ? 0.206 -3.471 -3.398 1.00 96.25 80 ILE A N 1
ATOM 617 C CA . ILE A 1 80 ? -0.686 -2.674 -4.254 1.00 96.25 80 ILE A CA 1
ATOM 618 C C . ILE A 1 80 ? -0.017 -1.355 -4.651 1.00 96.25 80 ILE A C 1
ATOM 620 O O . ILE A 1 80 ? 0.071 -1.024 -5.838 1.00 96.25 80 ILE A O 1
ATOM 624 N N . ILE A 1 81 ? 0.474 -0.600 -3.664 1.00 96.81 81 ILE A N 1
ATOM 625 C CA . ILE A 1 81 ? 1.099 0.705 -3.905 1.00 96.81 81 ILE A CA 1
ATOM 626 C C . ILE A 1 81 ? 2.365 0.532 -4.747 1.00 96.81 81 ILE A C 1
ATOM 628 O O . ILE A 1 81 ? 2.555 1.253 -5.729 1.00 96.81 81 ILE A O 1
ATOM 632 N N . TYR A 1 82 ? 3.206 -0.444 -4.398 1.00 96.12 82 TYR A N 1
ATOM 633 C CA . TYR A 1 82 ? 4.429 -0.732 -5.134 1.00 96.12 82 TYR A CA 1
ATOM 634 C C . TYR A 1 82 ? 4.154 -1.059 -6.601 1.00 96.12 82 TYR A C 1
ATOM 636 O O . TYR A 1 82 ? 4.773 -0.462 -7.476 1.00 96.12 82 TYR A O 1
ATOM 644 N N . SER A 1 83 ? 3.195 -1.940 -6.879 1.00 95.12 83 SER A N 1
ATOM 645 C CA . SER A 1 83 ? 2.887 -2.376 -8.246 1.00 95.12 83 SER A CA 1
ATOM 646 C C . SER A 1 83 ? 2.379 -1.224 -9.117 1.00 95.12 83 SER A C 1
ATOM 648 O O . SER A 1 83 ? 2.707 -1.138 -10.297 1.00 95.12 83 SER A O 1
ATOM 650 N N . ASN A 1 84 ? 1.662 -0.259 -8.530 1.00 95.31 84 ASN A N 1
ATOM 651 C CA . ASN A 1 84 ? 1.237 0.953 -9.241 1.00 95.31 84 ASN A CA 1
ATOM 652 C C . ASN A 1 84 ? 2.413 1.898 -9.537 1.00 95.31 84 ASN A C 1
ATOM 654 O O . ASN A 1 84 ? 2.492 2.464 -10.632 1.00 95.31 84 ASN A O 1
ATOM 658 N N . ILE A 1 85 ? 3.340 2.061 -8.584 1.00 94.94 85 ILE A N 1
ATOM 659 C CA . ILE A 1 85 ? 4.584 2.819 -8.801 1.00 94.94 85 ILE A CA 1
ATOM 660 C C . ILE A 1 85 ? 5.418 2.145 -9.893 1.00 94.94 85 ILE A C 1
ATOM 662 O O . ILE A 1 85 ? 5.903 2.820 -10.800 1.00 94.94 85 ILE A O 1
ATOM 666 N N . PHE A 1 86 ? 5.552 0.822 -9.816 1.00 94.88 86 PHE A N 1
ATOM 667 C CA . PHE A 1 86 ? 6.281 -0.000 -10.767 1.00 94.88 86 PHE A CA 1
ATOM 668 C C . PHE A 1 86 ? 5.717 0.153 -12.181 1.00 94.88 86 PHE A C 1
ATOM 670 O O . PHE A 1 86 ? 6.456 0.550 -13.078 1.00 94.88 86 PHE A O 1
ATOM 677 N N . ALA A 1 87 ? 4.412 -0.067 -12.365 1.00 93.75 87 ALA A N 1
ATOM 678 C CA . ALA A 1 87 ? 3.750 0.045 -13.661 1.00 93.75 87 ALA A CA 1
ATOM 679 C C . ALA A 1 87 ? 3.917 1.447 -14.269 1.00 93.75 87 ALA A C 1
ATOM 681 O O . ALA A 1 87 ? 4.289 1.579 -15.433 1.00 93.75 87 ALA A O 1
ATOM 682 N N . SER A 1 88 ? 3.742 2.496 -13.457 1.00 93.00 88 SER A N 1
ATOM 683 C CA . SER A 1 88 ? 3.915 3.886 -13.902 1.00 93.00 88 SER A CA 1
ATOM 684 C C . SER A 1 88 ? 5.362 4.194 -14.309 1.00 93.00 88 SER A C 1
ATOM 686 O O . SER A 1 88 ? 5.612 4.885 -15.298 1.00 93.00 88 SER A O 1
ATOM 688 N N . ALA A 1 89 ? 6.339 3.693 -13.546 1.00 94.38 89 ALA A N 1
ATOM 689 C CA . ALA A 1 89 ? 7.755 3.865 -13.851 1.00 94.38 89 ALA A CA 1
ATOM 690 C C . ALA A 1 89 ? 8.149 3.104 -15.123 1.00 94.38 89 ALA A C 1
ATOM 692 O O . ALA A 1 89 ? 8.834 3.662 -15.982 1.00 94.38 89 ALA A O 1
ATOM 693 N N . LEU A 1 90 ? 7.682 1.860 -15.256 1.00 94.56 90 LEU A N 1
ATOM 694 C CA . LEU A 1 90 ? 7.895 1.017 -16.424 1.00 94.56 90 LEU A CA 1
ATOM 695 C C . LEU A 1 90 ? 7.341 1.692 -17.681 1.00 94.56 90 LEU A C 1
ATOM 697 O O 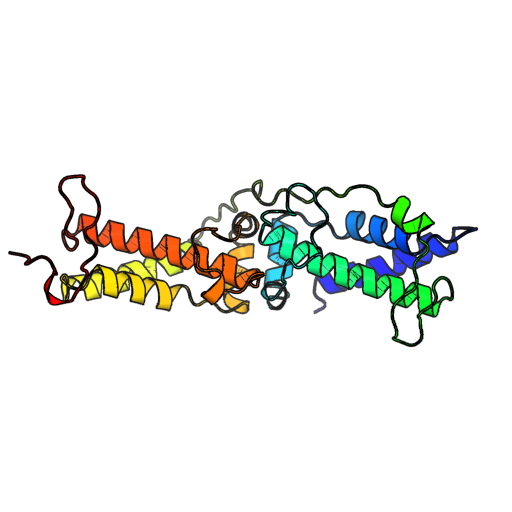. LEU A 1 90 ? 8.091 1.901 -18.631 1.00 94.56 90 LEU A O 1
ATOM 701 N N . GLU A 1 91 ? 6.078 2.123 -17.663 1.00 92.94 91 GLU A N 1
ATOM 702 C CA . GLU A 1 91 ? 5.454 2.849 -18.775 1.00 92.94 91 GLU A CA 1
ATOM 703 C C . GLU A 1 91 ? 6.270 4.092 -19.164 1.00 92.94 91 GLU A C 1
ATOM 705 O O . GLU A 1 91 ? 6.575 4.305 -20.341 1.00 92.94 91 GLU A O 1
ATOM 710 N N . GLY A 1 92 ? 6.720 4.873 -18.174 1.00 92.62 92 GLY A N 1
ATOM 711 C CA . GLY A 1 92 ? 7.581 6.033 -18.396 1.00 92.62 92 GLY A CA 1
ATOM 712 C C . GLY A 1 92 ? 8.888 5.698 -19.128 1.00 92.62 92 GLY A C 1
ATOM 713 O O . GLY A 1 92 ? 9.278 6.421 -20.050 1.00 92.62 92 GLY A O 1
ATOM 714 N N . LEU A 1 93 ? 9.549 4.591 -18.770 1.00 94.56 93 LEU A N 1
ATOM 715 C CA . LEU A 1 93 ? 10.759 4.121 -19.455 1.00 94.56 93 LEU A CA 1
ATOM 716 C C . LEU A 1 93 ? 10.464 3.603 -20.869 1.00 94.56 93 LEU A C 1
ATOM 718 O O . LEU A 1 93 ? 11.220 3.884 -21.802 1.00 94.56 93 LEU A O 1
ATOM 722 N N . LEU A 1 94 ? 9.352 2.897 -21.070 1.00 94.19 94 LEU A N 1
ATOM 723 C CA . LEU A 1 94 ? 8.964 2.412 -22.396 1.00 94.19 94 LEU A CA 1
ATOM 724 C C . LEU A 1 94 ? 8.652 3.573 -23.352 1.00 94.19 94 LEU A C 1
ATOM 726 O O . LEU A 1 94 ? 9.061 3.542 -24.513 1.00 94.19 94 LEU A O 1
ATOM 730 N N . VAL A 1 95 ? 8.043 4.658 -22.862 1.00 93.38 95 VAL A N 1
ATOM 731 C CA . VAL A 1 95 ? 7.858 5.897 -23.640 1.00 93.38 95 VAL A CA 1
ATOM 732 C C . VAL A 1 95 ? 9.201 6.497 -24.074 1.00 93.38 95 VAL A C 1
ATOM 734 O O . VAL A 1 95 ? 9.315 7.011 -25.191 1.00 93.38 95 VAL A O 1
ATOM 737 N N . ILE A 1 96 ? 10.238 6.433 -23.232 1.00 92.50 96 ILE A N 1
ATOM 738 C CA . ILE A 1 96 ? 11.597 6.850 -23.616 1.00 92.50 96 ILE A CA 1
ATOM 739 C C . ILE A 1 96 ? 12.126 5.948 -24.739 1.00 92.50 96 ILE A C 1
ATOM 741 O O . ILE A 1 96 ? 12.635 6.459 -25.736 1.00 92.50 96 ILE A O 1
ATOM 745 N N . ALA A 1 97 ? 11.947 4.630 -24.640 1.00 93.00 97 ALA A N 1
ATOM 746 C CA . ALA A 1 97 ? 12.383 3.706 -25.686 1.00 93.00 97 ALA A CA 1
ATOM 747 C C . ALA A 1 97 ? 11.687 3.942 -27.034 1.00 93.00 97 ALA A C 1
ATOM 749 O O . ALA A 1 97 ? 12.347 3.896 -28.073 1.00 93.00 97 ALA A O 1
ATOM 750 N N . VAL A 1 98 ? 10.393 4.278 -27.030 1.00 93.00 98 VAL A N 1
ATOM 751 C CA . VAL A 1 98 ? 9.670 4.680 -28.249 1.00 93.00 98 VAL A CA 1
ATOM 752 C C . VAL A 1 98 ? 10.262 5.963 -28.842 1.00 93.00 98 VAL A C 1
ATOM 754 O O . VAL A 1 98 ? 10.514 6.029 -30.044 1.00 93.00 98 VAL A O 1
ATOM 757 N N . LYS A 1 99 ? 10.567 6.975 -28.016 1.00 91.50 99 LYS A N 1
ATOM 758 C CA . LYS A 1 99 ? 11.187 8.236 -28.480 1.00 91.50 99 LYS A CA 1
ATOM 759 C C . LYS A 1 99 ? 12.568 8.034 -29.108 1.00 91.50 99 LYS A C 1
ATOM 761 O O . LYS A 1 99 ? 12.927 8.774 -30.020 1.00 91.50 99 LYS A O 1
ATOM 766 N N . HIS A 1 100 ? 13.327 7.052 -28.628 1.00 90.00 100 HIS A N 1
ATOM 767 C CA . HIS A 1 100 ? 14.642 6.688 -29.163 1.00 90.00 100 HIS A CA 1
ATOM 768 C C . HIS A 1 100 ? 14.571 5.687 -30.332 1.00 90.00 100 HIS A C 1
ATOM 770 O O . HIS A 1 100 ? 15.602 5.349 -30.911 1.00 90.00 100 HIS A O 1
ATOM 776 N N . GLY A 1 101 ? 13.368 5.245 -30.714 1.00 89.44 101 GLY A N 1
ATOM 777 C CA . GLY A 1 101 ? 13.146 4.327 -31.832 1.00 89.44 101 GLY A CA 1
ATOM 778 C C . GLY A 1 101 ? 13.516 2.871 -31.540 1.00 89.44 101 GLY A C 1
ATOM 779 O O . GLY A 1 101 ? 13.671 2.094 -32.480 1.00 89.44 101 GLY A O 1
ATOM 780 N N . TRP A 1 102 ? 13.672 2.496 -30.266 1.00 91.19 102 TRP A N 1
ATOM 781 C CA . TRP A 1 102 ? 13.931 1.110 -29.859 1.00 91.19 102 TRP A CA 1
ATOM 782 C C . TRP A 1 102 ? 12.653 0.275 -29.768 1.00 91.19 102 TRP A C 1
ATOM 784 O O . TRP A 1 102 ? 12.693 -0.922 -30.026 1.00 91.19 102 TRP A O 1
ATOM 794 N N . LEU A 1 103 ? 11.525 0.911 -29.446 1.00 92.25 103 LEU A N 1
ATOM 795 C CA . LEU A 1 103 ? 10.192 0.308 -29.484 1.00 92.25 103 LEU A CA 1
ATOM 796 C C . LEU A 1 103 ? 9.283 1.080 -30.438 1.00 92.25 103 LEU A C 1
ATOM 798 O O . LEU A 1 103 ? 9.540 2.238 -30.773 1.00 92.25 103 LEU A O 1
ATOM 802 N N . GLN A 1 104 ? 8.202 0.434 -30.860 1.00 91.38 104 GLN A N 1
ATOM 803 C CA . GLN A 1 104 ? 7.152 1.045 -31.669 1.00 91.38 104 GLN A CA 1
ATOM 804 C C . GLN A 1 104 ? 5.858 1.114 -30.865 1.00 91.38 104 GLN A C 1
ATOM 806 O O . GLN A 1 104 ? 5.622 0.282 -29.993 1.00 91.38 104 GLN A O 1
ATOM 811 N N . ALA A 1 105 ? 5.026 2.105 -31.165 1.00 90.69 105 ALA A N 1
ATOM 812 C CA . ALA A 1 105 ? 3.650 2.153 -30.693 1.00 90.69 105 ALA A CA 1
ATOM 813 C C . ALA A 1 105 ? 2.714 1.868 -31.870 1.00 90.69 105 ALA A C 1
ATOM 815 O O . ALA A 1 105 ? 3.013 2.253 -33.004 1.00 90.69 105 ALA A O 1
ATOM 816 N N . ASP A 1 106 ? 1.610 1.180 -31.605 1.00 90.69 106 ASP A N 1
ATOM 817 C CA . ASP A 1 106 ? 0.578 0.923 -32.600 1.00 90.69 106 ASP A CA 1
ATOM 818 C C . ASP A 1 106 ? -0.316 2.155 -32.849 1.00 90.69 106 ASP A C 1
ATOM 820 O O . ASP A 1 106 ? -0.120 3.237 -32.287 1.00 90.69 106 ASP A O 1
ATOM 824 N N . GLU A 1 107 ? -1.326 1.996 -33.708 1.00 86.88 107 GLU A N 1
ATOM 825 C CA . GLU A 1 107 ? -2.273 3.064 -34.062 1.00 86.88 107 GLU A CA 1
ATOM 826 C C . GLU A 1 107 ? -3.140 3.534 -32.880 1.00 86.88 107 GLU A C 1
ATOM 828 O O . GLU A 1 107 ? -3.714 4.623 -32.930 1.00 86.88 107 GLU A O 1
ATOM 833 N N . THR A 1 108 ? -3.229 2.734 -31.814 1.00 86.44 108 THR A N 1
ATOM 834 C CA . THR A 1 108 ? -3.978 3.044 -30.590 1.00 86.44 108 THR A CA 1
ATOM 835 C C . THR A 1 108 ? -3.099 3.649 -29.493 1.00 86.44 108 THR A C 1
ATOM 837 O O . THR A 1 108 ? -3.615 4.079 -28.463 1.00 86.44 108 THR A O 1
ATOM 840 N N . GLY A 1 109 ? -1.786 3.742 -29.729 1.00 81.88 109 GLY A N 1
ATOM 841 C CA . GLY A 1 109 ? -0.807 4.223 -28.759 1.00 81.88 109 GLY A CA 1
ATOM 842 C C . GLY A 1 109 ? -0.305 3.146 -27.795 1.00 81.88 109 GLY A C 1
ATOM 843 O O . GLY A 1 109 ? 0.403 3.486 -26.850 1.00 81.88 109 GLY A O 1
ATOM 844 N N . GLN A 1 110 ? -0.631 1.870 -28.020 1.00 87.25 110 GLN A N 1
ATOM 845 C CA . GLN A 1 110 ? -0.093 0.761 -27.234 1.00 87.25 110 GLN A CA 1
ATOM 846 C C . GLN A 1 110 ? 1.332 0.443 -27.678 1.00 87.25 110 GLN A C 1
ATOM 848 O O . GLN A 1 110 ? 1.627 0.346 -28.871 1.00 87.25 110 GLN A O 1
ATOM 853 N N . ILE A 1 111 ? 2.232 0.288 -26.710 1.00 90.06 111 ILE A N 1
ATOM 854 C CA . ILE A 1 111 ? 3.638 -0.015 -26.972 1.00 90.06 111 ILE A CA 1
ATOM 855 C C . ILE A 1 111 ? 3.763 -1.494 -27.341 1.00 90.06 111 ILE A C 1
ATOM 857 O O . ILE A 1 111 ? 3.360 -2.373 -26.584 1.00 90.06 111 ILE A O 1
ATOM 861 N N . LEU A 1 112 ? 4.339 -1.760 -28.509 1.00 89.75 112 LEU A N 1
ATOM 862 C CA . LEU A 1 112 ? 4.558 -3.104 -29.023 1.00 89.75 112 LEU A CA 1
ATOM 863 C C . LEU A 1 112 ? 5.860 -3.663 -28.452 1.00 89.75 112 LEU A C 1
ATOM 865 O O . LEU A 1 112 ? 6.945 -3.162 -28.754 1.00 89.75 112 LEU A O 1
ATOM 869 N N . VAL A 1 113 ? 5.736 -4.713 -27.644 1.00 88.94 113 VAL A N 1
ATOM 870 C CA . VAL A 1 113 ? 6.855 -5.444 -27.037 1.00 88.94 113 VAL A CA 1
ATOM 871 C C . VAL A 1 113 ? 6.977 -6.810 -27.706 1.00 88.94 113 VAL A C 1
ATOM 873 O O . VAL A 1 113 ? 5.973 -7.476 -27.964 1.00 88.94 113 VAL A O 1
ATOM 876 N N . ALA A 1 114 ? 8.206 -7.223 -28.011 1.00 87.62 114 ALA A N 1
ATOM 877 C CA . ALA A 1 114 ? 8.475 -8.528 -28.600 1.00 87.62 114 ALA A CA 1
ATOM 878 C C . ALA A 1 114 ? 8.141 -9.657 -27.606 1.00 87.62 114 ALA A C 1
ATOM 880 O O . ALA A 1 114 ? 8.501 -9.580 -26.431 1.00 87.62 114 ALA A O 1
ATOM 881 N N . ALA A 1 115 ? 7.491 -10.727 -28.072 1.00 87.38 115 ALA A N 1
ATOM 882 C CA . ALA A 1 115 ? 7.147 -11.867 -27.216 1.00 87.38 115 ALA A CA 1
ATOM 883 C C . ALA A 1 115 ? 8.403 -12.518 -26.610 1.00 87.38 115 ALA A C 1
ATOM 885 O O . ALA A 1 115 ? 8.407 -12.912 -25.449 1.00 87.38 115 ALA A O 1
ATOM 886 N N . GLU A 1 116 ? 9.506 -12.526 -27.362 1.00 88.56 116 GLU A N 1
ATOM 887 C CA . GLU A 1 116 ? 10.797 -13.043 -26.914 1.00 88.56 116 GLU A CA 1
ATOM 888 C C . GLU A 1 116 ? 11.410 -12.235 -25.761 1.00 88.56 116 GLU A C 1
ATOM 890 O O . GLU A 1 116 ? 12.280 -12.748 -25.060 1.00 88.56 116 GLU A O 1
ATOM 895 N N . GLU A 1 117 ? 11.019 -10.969 -25.586 1.00 87.50 117 GLU A N 1
ATOM 896 C CA . GLU A 1 117 ? 11.401 -10.168 -24.418 1.00 87.50 117 GLU A CA 1
ATOM 897 C C . GLU A 1 117 ? 10.528 -10.504 -23.207 1.00 87.50 117 GLU A C 1
ATOM 899 O O . GLU A 1 117 ? 11.049 -10.632 -22.101 1.00 87.50 117 GLU A O 1
ATOM 904 N N . LEU A 1 118 ? 9.225 -10.713 -23.410 1.00 86.62 118 LEU A N 1
ATOM 905 C CA . LEU A 1 118 ? 8.305 -11.092 -22.334 1.00 86.62 118 LEU A CA 1
ATOM 906 C C . LEU A 1 118 ? 8.668 -12.453 -21.723 1.00 86.62 118 LEU A C 1
ATOM 908 O O . LEU A 1 118 ? 8.630 -12.615 -20.506 1.00 86.62 118 LEU A O 1
ATOM 912 N N . ASP A 1 119 ? 9.120 -13.399 -22.548 1.00 87.94 119 ASP A N 1
ATOM 913 C CA . ASP A 1 119 ? 9.558 -14.728 -22.100 1.00 87.94 119 ASP A CA 1
ATOM 914 C C . ASP A 1 119 ? 10.838 -14.702 -21.237 1.00 87.94 119 ASP A C 1
ATOM 916 O O . ASP A 1 119 ? 11.178 -15.699 -20.596 1.00 87.94 119 ASP A O 1
ATOM 920 N N . LYS A 1 120 ? 11.577 -13.584 -21.226 1.00 88.62 120 LYS A N 1
ATOM 921 C CA . LYS A 1 120 ? 12.835 -13.419 -20.474 1.00 88.62 120 LYS A CA 1
ATOM 922 C C . LYS A 1 120 ? 12.651 -12.753 -19.113 1.00 88.62 120 LYS A C 1
ATOM 924 O O . LYS A 1 120 ? 13.640 -12.586 -18.401 1.00 88.62 120 LYS A O 1
ATOM 929 N N . ILE A 1 121 ? 11.432 -12.348 -18.758 1.00 87.44 121 ILE A N 1
ATOM 930 C CA . ILE A 1 121 ? 11.161 -11.697 -17.476 1.00 87.44 121 ILE A CA 1
ATOM 931 C C . ILE A 1 121 ? 11.412 -12.698 -16.347 1.00 87.44 121 ILE A C 1
ATOM 933 O O . ILE A 1 121 ? 10.817 -13.776 -16.296 1.00 87.44 121 ILE A O 1
ATOM 937 N N . GLU A 1 122 ? 12.305 -12.338 -15.429 1.00 84.12 122 GLU A N 1
ATOM 938 C CA . GLU A 1 122 ? 12.533 -13.135 -14.230 1.00 84.12 122 GLU A CA 1
ATOM 939 C C . GLU A 1 122 ? 11.380 -12.939 -13.231 1.00 84.12 122 GLU A C 1
ATOM 941 O O . GLU A 1 122 ? 10.891 -11.818 -13.076 1.00 84.12 122 GLU A O 1
ATOM 946 N N . PRO A 1 123 ? 10.961 -13.996 -12.509 1.00 82.62 123 PRO A N 1
ATOM 947 C CA . PRO A 1 123 ? 9.981 -13.860 -11.443 1.00 82.62 123 PRO A CA 1
ATOM 948 C C . PRO A 1 123 ? 10.458 -12.881 -10.375 1.00 82.62 123 PRO A C 1
ATOM 950 O O . PRO A 1 123 ? 11.596 -12.951 -9.901 1.00 82.62 123 PRO A O 1
ATOM 953 N N . VAL A 1 124 ? 9.555 -12.010 -9.951 1.00 87.06 124 VAL A N 1
ATOM 954 C CA . VAL A 1 124 ? 9.855 -10.952 -8.994 1.00 87.06 124 VAL A CA 1
ATOM 955 C C . VAL A 1 124 ? 9.436 -11.394 -7.601 1.00 87.06 124 VAL A C 1
ATOM 957 O O . VAL A 1 124 ? 8.434 -12.083 -7.425 1.00 87.06 124 VAL A O 1
ATOM 960 N N . GLN A 1 125 ? 10.210 -10.982 -6.601 1.00 90.38 125 GLN A N 1
ATOM 961 C CA . GLN A 1 125 ? 9.833 -11.103 -5.198 1.00 90.38 125 GLN A CA 1
ATOM 962 C C . GLN A 1 125 ? 9.726 -9.721 -4.582 1.00 90.38 125 GLN A C 1
ATOM 964 O O . GLN A 1 125 ? 10.644 -8.905 -4.707 1.00 90.38 125 GLN A O 1
ATOM 969 N N . TYR A 1 126 ? 8.603 -9.466 -3.926 1.00 93.50 126 TYR A N 1
ATOM 970 C CA . TYR A 1 126 ? 8.334 -8.216 -3.250 1.00 93.50 126 TYR A CA 1
ATOM 971 C C . TYR A 1 126 ? 8.972 -8.190 -1.865 1.00 93.50 126 TYR A C 1
ATOM 973 O O . TYR A 1 126 ? 9.257 -9.223 -1.253 1.00 93.50 126 TYR A O 1
ATOM 981 N N . THR A 1 127 ? 9.224 -6.978 -1.371 1.00 92.19 127 THR A N 1
ATOM 982 C CA . THR A 1 127 ? 9.543 -6.780 0.042 1.00 92.19 127 THR A CA 1
ATOM 983 C C . THR A 1 127 ? 8.393 -7.326 0.879 1.00 92.19 127 THR A C 1
ATOM 985 O O . THR A 1 127 ? 7.241 -6.949 0.682 1.00 92.19 127 THR A O 1
ATOM 988 N N . ASP A 1 128 ? 8.709 -8.175 1.853 1.00 92.19 128 ASP A N 1
ATOM 989 C CA . ASP A 1 128 ? 7.723 -8.617 2.832 1.00 92.19 128 ASP A CA 1
ATOM 990 C C . ASP A 1 128 ? 7.437 -7.483 3.827 1.00 92.19 128 ASP A C 1
ATOM 992 O O . ASP A 1 128 ? 8.195 -7.237 4.772 1.00 92.19 128 ASP A O 1
ATOM 996 N N . PHE A 1 129 ? 6.336 -6.767 3.599 1.00 92.31 129 PHE A N 1
ATOM 997 C CA . PHE A 1 129 ? 5.927 -5.630 4.423 1.00 92.31 129 PHE A CA 1
ATOM 998 C C . PHE A 1 129 ? 5.514 -6.030 5.848 1.00 92.31 129 PHE A C 1
ATOM 1000 O O . PHE A 1 129 ? 5.471 -5.168 6.726 1.00 92.31 129 PHE A O 1
ATOM 1007 N N . SER A 1 130 ? 5.265 -7.319 6.115 1.00 88.69 130 SER A N 1
ATOM 1008 C CA . SER A 1 130 ? 4.949 -7.817 7.463 1.00 88.69 130 SER A CA 1
ATOM 1009 C C . SER A 1 130 ? 6.161 -7.843 8.397 1.00 88.69 130 SER A C 1
ATOM 1011 O O . SER A 1 130 ? 6.011 -7.868 9.617 1.00 88.69 130 SER A O 1
ATOM 1013 N N . LEU A 1 131 ? 7.371 -7.780 7.837 1.00 87.81 131 LEU A N 1
ATOM 1014 C CA . LEU A 1 131 ? 8.624 -7.761 8.591 1.00 87.81 131 LEU A CA 1
ATOM 1015 C C . LEU A 1 131 ? 9.075 -6.343 8.963 1.00 87.81 131 LEU A C 1
ATOM 1017 O O . LEU A 1 131 ? 10.203 -6.158 9.427 1.00 87.81 131 LEU A O 1
ATOM 1021 N N . ALA A 1 132 ? 8.215 -5.340 8.757 1.00 83.06 132 ALA A N 1
ATOM 1022 C CA . ALA A 1 132 ? 8.503 -3.964 9.122 1.00 83.06 132 ALA A CA 1
ATOM 1023 C C . ALA A 1 132 ? 8.844 -3.867 10.623 1.00 83.06 132 ALA A C 1
ATOM 1025 O O . ALA A 1 132 ? 8.038 -4.276 11.468 1.00 83.06 132 ALA A O 1
ATOM 1026 N N . PRO A 1 133 ? 10.018 -3.327 10.992 1.00 75.38 133 PRO A N 1
ATOM 1027 C CA . PRO A 1 133 ? 10.379 -3.174 12.388 1.00 75.38 133 PRO A CA 1
ATOM 1028 C C . PRO A 1 133 ? 9.426 -2.182 13.068 1.00 75.38 133 PRO A C 1
ATOM 1030 O O . PRO A 1 133 ? 9.029 -1.178 12.466 1.00 75.38 133 PRO A O 1
ATOM 1033 N N . PRO A 1 134 ? 9.074 -2.409 14.344 1.00 67.31 134 PRO A N 1
ATOM 1034 C CA . PRO A 1 134 ? 8.281 -1.447 15.088 1.00 67.31 134 PRO A CA 1
ATOM 1035 C C . PRO A 1 134 ? 9.077 -0.149 15.253 1.00 67.31 134 PRO A C 1
ATOM 1037 O O . PRO A 1 134 ? 10.196 -0.146 15.775 1.00 67.31 134 PRO A O 1
ATOM 1040 N N . VAL A 1 135 ? 8.490 0.974 14.842 1.00 67.81 135 VAL A N 1
ATOM 1041 C CA . VAL A 1 135 ? 9.076 2.295 15.078 1.00 67.81 135 VAL A CA 1
ATOM 1042 C C . VAL A 1 135 ? 8.730 2.719 16.504 1.00 67.81 135 VAL A C 1
ATOM 1044 O O . VAL A 1 135 ? 7.709 3.345 16.775 1.00 67.81 135 VAL A O 1
ATOM 1047 N N . LEU A 1 136 ? 9.579 2.326 17.453 1.00 65.88 136 LEU A N 1
ATOM 1048 C CA . LEU A 1 136 ? 9.404 2.663 18.864 1.00 65.88 136 LEU A CA 1
ATOM 1049 C C . LEU A 1 136 ? 9.868 4.102 19.121 1.00 65.88 136 LEU A C 1
ATOM 1051 O O . LEU A 1 136 ? 11.042 4.366 19.381 1.00 65.88 136 LEU A O 1
ATOM 1055 N N . GLY A 1 137 ? 8.934 5.045 19.031 1.00 65.00 137 GLY A N 1
ATOM 1056 C CA . GLY A 1 137 ? 9.136 6.421 19.476 1.00 65.00 137 GLY A CA 1
ATOM 1057 C C . GLY A 1 137 ? 8.952 6.575 20.990 1.00 65.00 137 GLY A C 1
ATOM 1058 O O . GLY A 1 137 ? 8.195 5.845 21.621 1.00 65.00 137 GLY A O 1
ATOM 1059 N N . HIS A 1 138 ? 9.605 7.577 21.586 1.00 59.34 138 HIS A N 1
ATOM 1060 C CA . HIS A 1 138 ? 9.355 7.980 22.982 1.00 59.34 138 HIS A CA 1
ATOM 1061 C C . HIS A 1 138 ? 8.085 8.834 23.155 1.00 59.34 138 HIS A C 1
ATOM 1063 O O . HIS A 1 138 ? 7.747 9.214 24.274 1.00 59.34 138 HIS A O 1
ATOM 1069 N N . GLN A 1 139 ? 7.413 9.185 22.057 1.00 68.69 139 GLN A N 1
ATOM 1070 C CA . GLN A 1 139 ? 6.182 9.971 22.052 1.00 68.69 139 GLN A CA 1
ATOM 1071 C C . GLN A 1 139 ? 4.996 9.075 21.710 1.00 68.69 139 GLN A C 1
ATOM 1073 O O . GLN A 1 139 ? 5.140 8.105 20.968 1.00 68.69 139 GLN A O 1
ATOM 1078 N N . GLN A 1 140 ? 3.823 9.425 22.234 1.00 77.62 140 GLN A N 1
ATOM 1079 C CA . GLN A 1 140 ? 2.581 8.732 21.919 1.00 77.62 140 GLN A CA 1
ATOM 1080 C C . GLN A 1 140 ? 2.303 8.797 20.409 1.00 77.62 140 GLN A C 1
ATOM 1082 O O . GLN A 1 140 ? 2.252 9.890 19.826 1.00 77.62 140 GLN A O 1
ATOM 1087 N N . SER A 1 141 ? 2.119 7.625 19.790 1.00 85.38 141 SER A N 1
ATOM 1088 C CA . SER A 1 141 ? 1.828 7.524 18.357 1.00 85.38 141 SER A CA 1
ATOM 1089 C C . SER A 1 141 ? 0.540 8.276 18.008 1.00 85.38 141 SER A C 1
ATOM 1091 O O . SER A 1 141 ? -0.345 8.461 18.853 1.00 85.38 141 SER A O 1
ATOM 1093 N N . ARG A 1 142 ? 0.420 8.744 16.764 1.00 89.00 142 ARG A N 1
ATOM 1094 C CA . ARG A 1 142 ? -0.820 9.362 16.274 1.00 89.00 142 ARG A CA 1
ATOM 1095 C C . ARG A 1 142 ? -1.991 8.395 16.326 1.00 89.00 142 ARG A C 1
ATOM 1097 O O . ARG A 1 142 ? -3.074 8.812 16.719 1.00 89.00 142 ARG A O 1
ATOM 1104 N N . LEU A 1 143 ? -1.754 7.125 15.995 1.00 87.56 143 LEU A N 1
ATOM 1105 C CA . LEU A 1 143 ? -2.776 6.084 16.059 1.00 87.56 143 LEU A CA 1
ATOM 1106 C C . LEU A 1 143 ? -3.303 5.919 17.490 1.00 87.56 143 LEU A C 1
ATOM 1108 O O . LEU A 1 143 ? -4.508 5.948 17.709 1.00 87.56 143 LEU A O 1
ATOM 1112 N N . SER A 1 144 ? -2.404 5.859 18.476 1.00 89.12 144 SER A N 1
ATOM 1113 C CA . SER A 1 144 ? -2.787 5.776 19.890 1.00 89.12 144 SER A CA 1
ATOM 1114 C C . SER A 1 144 ? -3.564 7.005 20.357 1.00 89.12 144 SER A C 1
ATOM 1116 O O . SER A 1 144 ? -4.483 6.866 21.151 1.00 89.12 144 SER A O 1
ATOM 1118 N N . ARG A 1 145 ? -3.214 8.208 19.884 1.00 91.19 145 ARG A N 1
ATOM 1119 C CA . ARG A 1 145 ? -3.974 9.426 20.210 1.00 91.19 145 ARG A CA 1
ATOM 1120 C C . ARG A 1 145 ? -5.369 9.413 19.593 1.00 91.19 145 ARG A C 1
ATOM 1122 O O . ARG A 1 145 ? -6.317 9.810 20.261 1.00 91.19 145 ARG A O 1
ATOM 1129 N N . LEU A 1 146 ? -5.484 8.968 18.343 1.00 91.25 146 LEU A N 1
ATOM 1130 C CA . LEU A 1 146 ? -6.763 8.820 17.650 1.00 91.25 146 LEU A CA 1
ATOM 1131 C C . LEU A 1 146 ? -7.684 7.865 18.415 1.00 91.25 146 LEU A C 1
ATOM 1133 O O . LEU A 1 146 ? -8.817 8.230 18.709 1.00 91.25 146 LEU A O 1
ATOM 1137 N N . PHE A 1 147 ? -7.165 6.697 18.798 1.00 93.50 147 PHE A N 1
ATOM 1138 C CA . PHE A 1 147 ? -7.926 5.679 19.525 1.00 93.50 147 PHE A CA 1
ATOM 1139 C C . PHE A 1 147 ? -8.328 6.187 20.909 1.00 93.50 147 PHE A C 1
ATOM 1141 O O . PHE A 1 147 ? -9.511 6.203 21.223 1.00 93.50 147 PHE A O 1
ATOM 1148 N N . GLN A 1 148 ? -7.389 6.769 21.660 1.00 93.31 148 GLN A N 1
ATOM 1149 C CA . GLN A 1 148 ? -7.690 7.358 22.965 1.00 93.31 148 GLN A CA 1
ATOM 1150 C C . GLN A 1 148 ? -8.780 8.442 22.883 1.00 93.31 148 GLN A C 1
ATOM 1152 O O . GLN A 1 148 ? -9.647 8.512 23.746 1.00 93.31 148 GLN A O 1
ATOM 1157 N N . THR A 1 149 ? -8.756 9.283 21.846 1.00 93.25 149 THR A N 1
ATOM 1158 C CA . THR A 1 149 ? -9.754 10.354 21.683 1.00 93.25 149 THR A CA 1
ATOM 1159 C C . THR A 1 149 ? -11.145 9.766 21.433 1.00 93.25 149 THR A C 1
ATOM 1161 O O . THR A 1 149 ? -12.125 10.237 22.007 1.00 93.25 149 THR A O 1
ATOM 1164 N N . ALA A 1 150 ? -11.224 8.712 20.616 1.00 93.62 150 ALA A N 1
ATOM 1165 C CA . ALA A 1 150 ? -12.466 7.996 20.356 1.00 93.62 150 ALA A CA 1
ATOM 1166 C C . ALA A 1 150 ? -12.983 7.265 21.605 1.00 93.62 150 ALA A C 1
ATOM 1168 O O . ALA A 1 150 ? -14.175 7.319 21.887 1.00 93.62 150 ALA A O 1
ATOM 1169 N N . GLU A 1 151 ? -12.096 6.632 22.376 1.00 94.31 151 GLU A N 1
ATOM 1170 C CA . GLU A 1 151 ? -12.426 5.969 23.642 1.00 94.31 151 GLU A CA 1
ATOM 1171 C C . GLU A 1 151 ? -12.985 6.955 24.673 1.00 94.31 151 GLU A C 1
ATOM 1173 O O . GLU A 1 151 ? -14.029 6.700 25.270 1.00 94.31 151 GLU A O 1
ATOM 1178 N N . GLU A 1 152 ? -12.332 8.104 24.865 1.00 94.06 152 GLU A N 1
ATOM 1179 C CA . GLU A 1 152 ? -12.781 9.135 25.806 1.00 94.06 152 GLU A CA 1
ATOM 1180 C C . GLU A 1 152 ? -14.176 9.662 25.427 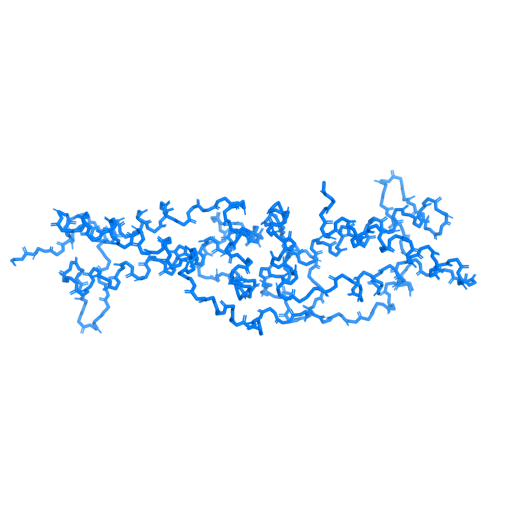1.00 94.06 152 GLU A C 1
ATOM 1182 O O . GLU A 1 152 ? -15.068 9.729 26.279 1.00 94.06 152 GLU A O 1
ATOM 1187 N N . ALA A 1 153 ? -14.393 9.958 24.141 1.00 92.38 153 ALA A N 1
ATOM 1188 C CA . ALA A 1 153 ? -15.690 10.394 23.626 1.00 92.38 153 ALA A CA 1
ATOM 1189 C C . ALA A 1 153 ? -16.767 9.300 23.749 1.00 92.38 153 ALA A C 1
ATOM 1191 O O . ALA A 1 153 ? -17.920 9.588 24.084 1.00 92.38 153 ALA A O 1
ATOM 1192 N N . PHE A 1 154 ? -16.395 8.043 23.506 1.00 94.31 154 PHE A N 1
ATOM 1193 C CA . PHE A 1 154 ? -17.284 6.896 23.640 1.00 94.31 154 PHE A CA 1
ATOM 1194 C C . PHE A 1 154 ? -17.739 6.709 25.088 1.00 94.31 154 PHE A C 1
ATOM 1196 O O . PHE A 1 154 ? -18.941 6.658 25.341 1.00 94.31 154 PHE A O 1
ATOM 1203 N N . VAL A 1 155 ? -16.808 6.683 26.045 1.00 93.62 155 VAL A N 1
ATOM 1204 C CA . VAL A 1 155 ? -17.110 6.502 27.474 1.00 93.62 155 VAL A CA 1
ATOM 1205 C C . VAL A 1 155 ? -17.992 7.633 28.004 1.00 93.62 155 VAL A C 1
ATOM 1207 O O . VAL A 1 155 ? -18.929 7.382 28.765 1.00 93.62 155 VAL A O 1
ATOM 1210 N N . GLU A 1 156 ? -17.743 8.882 27.603 1.00 92.25 156 GLU A N 1
ATOM 1211 C CA . GLU A 1 156 ? -18.580 10.018 28.009 1.00 92.25 156 GLU A CA 1
ATOM 1212 C C . GLU A 1 156 ? -20.042 9.836 27.567 1.00 92.25 156 GLU A C 1
ATOM 1214 O O . GLU A 1 156 ? -20.968 10.014 28.367 1.00 92.25 156 GLU A O 1
ATOM 1219 N N . ARG A 1 157 ? -20.261 9.420 26.313 1.00 89.94 157 ARG A N 1
ATOM 1220 C CA . ARG A 1 157 ? -21.608 9.213 25.758 1.00 89.94 157 ARG A CA 1
ATOM 1221 C C . ARG A 1 157 ? -22.265 7.946 26.305 1.00 89.94 157 ARG A C 1
ATOM 1223 O O . ARG A 1 157 ? -23.443 7.985 26.659 1.00 89.94 157 ARG A O 1
ATOM 1230 N N . LEU A 1 158 ? -21.502 6.868 26.480 1.00 90.06 158 LEU A N 1
ATOM 1231 C CA . LEU A 1 158 ? -21.991 5.598 27.015 1.00 90.06 158 LEU A CA 1
ATOM 1232 C C . LEU A 1 158 ? -22.540 5.746 28.440 1.00 90.06 158 LEU A C 1
ATOM 1234 O O . LEU A 1 158 ? -23.566 5.158 28.767 1.00 90.06 158 LEU A O 1
ATOM 1238 N N . ASN A 1 159 ? -21.919 6.590 29.270 1.00 87.44 159 ASN A N 1
ATOM 1239 C CA . ASN A 1 159 ? -22.420 6.883 30.618 1.00 87.44 159 ASN A CA 1
ATOM 1240 C C . ASN A 1 159 ? -23.816 7.534 30.624 1.00 87.44 159 ASN A C 1
ATOM 1242 O O . ASN A 1 159 ? -24.534 7.433 31.619 1.00 87.44 159 ASN A O 1
ATOM 1246 N N . SER A 1 160 ? -24.200 8.213 29.540 1.00 85.44 160 SER A N 1
ATOM 1247 C CA . SER A 1 160 ? -25.520 8.839 29.404 1.00 85.44 160 SER A CA 1
ATOM 1248 C C . SER A 1 160 ? -26.538 7.910 28.735 1.00 85.44 160 SER A C 1
ATOM 1250 O O . SER A 1 160 ? -27.719 7.942 29.081 1.00 85.44 160 SER A O 1
ATOM 1252 N N . GLU A 1 161 ? -26.093 7.074 27.793 1.00 83.00 161 GLU A N 1
ATOM 1253 C CA . GLU A 1 161 ? -26.949 6.244 26.934 1.00 83.00 161 GLU A CA 1
ATOM 1254 C C . GLU A 1 161 ? -26.425 4.791 26.822 1.00 83.00 161 GLU A C 1
ATOM 1256 O O . GLU A 1 161 ? -26.110 4.323 25.728 1.00 83.00 161 GLU A O 1
ATOM 1261 N N . PRO A 1 162 ? -26.350 4.023 27.931 1.00 78.31 162 PRO A N 1
ATOM 1262 C CA . PRO A 1 162 ? -25.695 2.707 27.945 1.00 78.31 162 PRO A CA 1
ATOM 1263 C C . PRO A 1 162 ? -26.403 1.659 27.076 1.00 78.31 162 PRO A C 1
ATOM 1265 O O . PRO A 1 162 ? -25.773 0.740 26.569 1.00 78.31 162 PRO A O 1
ATOM 1268 N N . HIS A 1 163 ? -27.708 1.820 26.851 1.00 76.44 163 HIS A N 1
ATOM 1269 C CA . HIS A 1 163 ? -28.511 0.928 26.016 1.00 76.44 163 HIS A CA 1
ATOM 1270 C C . HIS A 1 163 ? -28.141 0.997 24.526 1.00 76.44 163 HIS A C 1
ATOM 1272 O O . HIS A 1 163 ? -28.494 0.093 23.787 1.00 76.44 163 HIS A O 1
ATOM 1278 N N . GLN A 1 164 ? -27.423 2.029 24.069 1.00 80.88 164 GLN A N 1
ATOM 1279 C CA . GLN A 1 164 ? -27.031 2.180 22.661 1.00 80.88 164 GLN A CA 1
ATOM 1280 C C . GLN A 1 164 ? -25.577 1.773 22.403 1.00 80.88 164 GLN A C 1
ATOM 1282 O O . GLN A 1 164 ? -25.017 2.143 21.374 1.00 80.88 164 GLN A O 1
ATOM 1287 N N . ALA A 1 165 ? -24.951 1.023 23.316 1.00 84.69 165 ALA A N 1
ATOM 1288 C CA . ALA A 1 165 ? -23.522 0.714 23.299 1.00 84.69 165 ALA A CA 1
ATOM 1289 C C . ALA A 1 165 ? -22.984 0.282 21.923 1.00 84.69 165 ALA A C 1
ATOM 1291 O O . ALA A 1 165 ? -22.003 0.848 21.445 1.00 84.69 165 ALA A O 1
ATOM 1292 N N . TYR A 1 166 ? -23.654 -0.667 21.259 1.00 85.38 166 TYR A N 1
ATOM 1293 C CA . TYR A 1 166 ? -23.235 -1.164 19.946 1.00 85.38 166 TYR A CA 1
ATOM 1294 C C . TYR A 1 166 ? -23.337 -0.096 18.846 1.00 85.38 166 TYR A C 1
ATOM 1296 O O . TYR A 1 166 ? -22.373 0.154 18.121 1.00 85.38 166 TYR A O 1
ATOM 1304 N N . ALA A 1 167 ? -24.492 0.566 18.737 1.00 86.94 167 ALA A N 1
ATOM 1305 C CA . ALA A 1 167 ? -24.721 1.605 17.735 1.00 86.94 167 ALA A CA 1
ATOM 1306 C C . ALA A 1 167 ? -23.770 2.797 17.936 1.00 86.94 167 ALA A C 1
ATOM 1308 O O . ALA A 1 167 ? -23.207 3.321 16.974 1.00 86.94 167 ALA A O 1
ATOM 1309 N N . LEU A 1 168 ? -23.535 3.175 19.194 1.00 89.25 168 LEU A N 1
ATOM 1310 C CA . LEU A 1 168 ? -22.591 4.214 19.572 1.00 89.25 168 LEU A CA 1
ATOM 1311 C C . LEU A 1 168 ? -21.151 3.814 19.222 1.00 89.25 168 LEU A C 1
ATOM 1313 O O . LEU A 1 168 ? -20.419 4.639 18.682 1.00 89.25 168 LEU A O 1
ATOM 1317 N N . ALA A 1 169 ? -20.745 2.566 19.472 1.00 90.62 169 ALA A N 1
ATOM 1318 C CA . ALA A 1 169 ? -19.410 2.079 19.127 1.00 90.62 169 ALA A CA 1
ATOM 1319 C C . ALA A 1 169 ? -19.187 2.110 17.609 1.00 90.62 169 ALA A C 1
ATOM 1321 O O . ALA A 1 169 ? -18.160 2.606 17.147 1.00 90.62 169 ALA A O 1
ATOM 1322 N N . LEU A 1 170 ? -20.177 1.673 16.823 1.00 88.12 170 LEU A N 1
ATOM 1323 C CA . LEU A 1 170 ? -20.135 1.735 15.360 1.00 88.12 170 LEU A CA 1
ATOM 1324 C C . LEU A 1 170 ? -20.029 3.177 14.848 1.00 88.12 170 LEU A C 1
ATOM 1326 O O . LEU A 1 170 ? -19.223 3.464 13.956 1.00 88.12 170 LEU A O 1
ATOM 1330 N N . GLN A 1 171 ? -20.815 4.089 15.425 1.00 90.12 171 GLN A N 1
ATOM 1331 C CA . GLN A 1 171 ? -20.762 5.510 15.099 1.00 90.12 171 GLN A CA 1
ATOM 1332 C C . GLN A 1 171 ? -19.385 6.102 15.426 1.00 90.12 171 GLN A C 1
ATOM 1334 O O . GLN A 1 171 ? -18.766 6.716 14.559 1.00 90.12 171 GLN A O 1
ATOM 1339 N N . MET A 1 172 ? -18.889 5.905 16.651 1.00 91.81 172 MET A N 1
ATOM 1340 C CA . MET A 1 172 ? -17.608 6.457 17.102 1.00 91.81 172 MET A CA 1
ATOM 1341 C C . MET A 1 172 ? -16.437 5.897 16.304 1.00 91.81 172 MET A C 1
ATOM 1343 O O . MET A 1 172 ? -15.571 6.675 15.902 1.00 91.81 172 MET A O 1
ATOM 1347 N N . ALA A 1 173 ? -16.438 4.591 16.025 1.00 90.06 173 ALA A N 1
ATOM 1348 C CA . ALA A 1 173 ? -15.438 3.972 15.170 1.00 90.06 173 ALA A CA 1
ATOM 1349 C C . ALA A 1 173 ? -15.426 4.653 13.798 1.00 90.06 173 ALA A C 1
ATOM 1351 O O . ALA A 1 173 ? -14.402 5.202 13.409 1.00 90.06 173 ALA A O 1
ATOM 1352 N N . SER A 1 174 ? -16.581 4.728 13.130 1.00 87.56 174 SER A N 1
ATOM 1353 C CA . SER A 1 174 ? -16.703 5.332 11.796 1.00 87.56 174 SER A CA 1
ATOM 1354 C C . SER A 1 174 ? -16.289 6.808 11.756 1.00 87.56 174 SER A C 1
ATOM 1356 O O . SER A 1 174 ? -15.623 7.234 10.816 1.00 87.56 174 SER A O 1
ATOM 1358 N N . GLU A 1 175 ? -16.670 7.603 12.760 1.00 90.19 175 GLU A N 1
ATOM 1359 C CA . GLU A 1 175 ? -16.347 9.035 12.822 1.00 90.19 175 GLU A CA 1
ATOM 1360 C C . GLU A 1 175 ? -14.845 9.294 12.994 1.00 90.19 175 GLU A C 1
ATOM 1362 O O . GLU A 1 175 ? -14.319 10.248 12.421 1.00 90.19 175 GLU A O 1
ATOM 1367 N N . HIS A 1 176 ? -14.148 8.451 13.758 1.00 88.00 176 HIS A N 1
ATOM 1368 C CA . HIS A 1 176 ? -12.737 8.661 14.081 1.00 88.00 176 HIS A CA 1
ATOM 1369 C C . HIS A 1 176 ? -11.777 7.980 13.098 1.00 88.00 176 HIS A C 1
ATOM 1371 O O . HIS A 1 176 ? -10.604 8.348 13.055 1.00 88.00 176 HIS A O 1
ATOM 1377 N N . THR A 1 177 ? -12.238 7.022 12.289 1.00 87.44 177 THR A N 1
ATOM 1378 C CA . THR A 1 177 ? -11.394 6.282 11.330 1.00 87.44 177 THR A CA 1
ATOM 1379 C C . THR A 1 177 ? -11.645 6.629 9.864 1.00 87.44 177 THR A C 1
ATOM 1381 O O . THR A 1 177 ? -10.962 6.083 8.991 1.00 87.44 177 THR A O 1
ATOM 1384 N N . LEU A 1 178 ? -12.559 7.562 9.564 1.00 86.75 178 LEU A N 1
ATOM 1385 C CA . LEU A 1 178 ? -12.750 8.112 8.217 1.00 86.75 178 LEU A CA 1
ATOM 1386 C C . LEU A 1 178 ? -11.600 9.063 7.856 1.00 86.75 178 LEU A C 1
ATOM 1388 O O . LEU A 1 178 ? -11.740 10.282 7.830 1.00 86.75 178 LEU A O 1
ATOM 1392 N N . LEU A 1 179 ? -10.433 8.475 7.610 1.00 90.06 179 LEU A N 1
ATOM 1393 C CA . LEU A 1 179 ? -9.190 9.193 7.375 1.00 90.06 179 LEU A CA 1
ATOM 1394 C C . LEU A 1 179 ? -8.992 9.481 5.891 1.00 90.06 179 LEU A C 1
ATOM 1396 O O . LEU A 1 179 ? -9.109 8.608 5.028 1.00 90.06 179 LEU A O 1
ATOM 1400 N N . THR A 1 180 ? -8.632 10.721 5.596 1.00 92.62 180 THR A N 1
ATOM 1401 C CA . THR A 1 180 ? -8.178 11.127 4.269 1.00 92.62 180 THR A CA 1
ATOM 1402 C C . THR A 1 180 ? -6.792 10.544 3.966 1.00 92.62 180 THR A C 1
ATOM 1404 O O . THR A 1 180 ? -6.039 10.205 4.886 1.00 92.62 180 THR A O 1
ATOM 1407 N N . PRO A 1 181 ? -6.387 10.454 2.685 1.00 92.56 181 PRO A N 1
ATOM 1408 C CA . PRO A 1 181 ? -5.030 10.038 2.338 1.00 92.56 181 PRO A CA 1
ATOM 1409 C C . PRO A 1 181 ? -3.948 10.857 3.057 1.00 92.56 181 PRO A C 1
ATOM 1411 O O . PRO A 1 181 ? -2.968 10.289 3.538 1.00 92.56 181 PRO A O 1
ATOM 1414 N N . ASP A 1 182 ? -4.141 12.175 3.174 1.00 93.75 182 ASP A N 1
ATOM 1415 C CA . ASP A 1 182 ? -3.212 13.085 3.854 1.00 93.75 182 ASP A CA 1
ATOM 1416 C C . ASP A 1 182 ? -3.070 12.790 5.358 1.00 93.75 182 ASP A C 1
ATOM 1418 O O . ASP A 1 182 ? -2.015 13.043 5.940 1.00 93.75 182 ASP A O 1
ATOM 1422 N N . GLU A 1 183 ? -4.099 12.221 5.990 1.00 93.62 183 GLU A N 1
ATOM 1423 C CA . GLU A 1 183 ? -4.063 11.784 7.391 1.00 93.62 183 GLU A CA 1
ATOM 1424 C C . GLU A 1 183 ? -3.469 10.378 7.542 1.00 93.62 183 GLU A C 1
ATOM 1426 O O . GLU A 1 183 ? -2.725 10.123 8.491 1.00 93.62 183 GLU A O 1
ATOM 1431 N N . LEU A 1 184 ? -3.732 9.481 6.585 1.00 93.62 184 LEU A N 1
ATOM 1432 C CA . LEU A 1 184 ? -3.192 8.118 6.561 1.00 93.62 184 LEU A CA 1
ATOM 1433 C C . LEU A 1 184 ? -1.683 8.076 6.292 1.00 93.62 184 LEU A C 1
ATOM 1435 O O . LEU A 1 184 ? -0.981 7.253 6.880 1.00 93.62 184 LEU A O 1
ATOM 1439 N N . GLY A 1 185 ? -1.158 8.951 5.431 1.00 93.38 185 GLY A N 1
ATOM 1440 C CA . GLY A 1 185 ? 0.268 8.973 5.082 1.00 93.38 185 GLY A CA 1
ATOM 1441 C C . GLY A 1 185 ? 1.199 9.070 6.301 1.00 93.38 185 GLY A C 1
ATOM 1442 O O . GLY A 1 185 ? 2.070 8.212 6.471 1.00 93.38 185 GLY A O 1
ATOM 1443 N N . PRO A 1 186 ? 1.004 10.049 7.204 1.00 92.00 186 PRO A N 1
ATOM 1444 C CA . PRO A 1 186 ? 1.748 10.137 8.458 1.00 92.00 186 PRO A CA 1
ATOM 1445 C C . PRO A 1 186 ? 1.595 8.910 9.369 1.00 92.00 186 PRO A C 1
ATOM 1447 O O . PRO A 1 186 ? 2.560 8.536 10.033 1.00 92.00 186 PRO A O 1
ATOM 1450 N N . LEU A 1 187 ? 0.419 8.268 9.405 1.00 91.94 187 LEU A N 1
ATOM 1451 C CA . LEU A 1 187 ? 0.213 7.044 10.193 1.00 91.94 187 LEU A CA 1
ATOM 1452 C C . LEU A 1 187 ? 1.038 5.881 9.650 1.00 91.94 187 LEU A C 1
ATOM 1454 O O . LEU A 1 187 ? 1.682 5.177 10.422 1.00 91.94 187 LEU A O 1
ATOM 1458 N N . LEU A 1 188 ? 1.073 5.714 8.329 1.00 92.56 188 LEU A N 1
ATOM 1459 C CA . LEU A 1 188 ? 1.897 4.699 7.676 1.00 92.56 188 LEU A CA 1
ATOM 1460 C C . LEU A 1 188 ? 3.383 4.942 7.945 1.00 92.56 188 LEU A C 1
ATOM 1462 O O . LEU A 1 188 ? 4.122 3.996 8.191 1.00 92.56 188 LEU A O 1
ATOM 1466 N N . GLN A 1 189 ? 3.824 6.202 7.955 1.00 91.69 189 GLN A N 1
ATOM 1467 C CA . GLN A 1 189 ? 5.207 6.547 8.287 1.00 91.69 189 GLN A CA 1
ATOM 1468 C C . GLN A 1 189 ? 5.570 6.226 9.745 1.00 91.69 189 GLN A C 1
ATOM 1470 O O . GLN A 1 189 ? 6.686 5.780 10.009 1.00 91.69 189 GLN A O 1
ATOM 1475 N N . GLU A 1 190 ? 4.649 6.439 10.687 1.00 90.62 190 GLU A N 1
ATOM 1476 C CA . GLU A 1 190 ? 4.833 6.063 12.095 1.00 90.62 190 GLU A CA 1
ATOM 1477 C C . GLU A 1 190 ? 4.692 4.553 12.328 1.00 90.62 190 GLU A C 1
ATOM 1479 O O . GLU A 1 190 ? 5.266 4.018 13.272 1.00 90.62 190 GLU A O 1
ATOM 1484 N N . SER A 1 191 ? 3.926 3.851 11.496 1.00 90.69 191 SER A N 1
ATOM 1485 C CA . SER A 1 191 ? 3.661 2.416 11.620 1.00 90.69 191 SER A CA 1
ATOM 1486 C C . SER A 1 191 ? 3.681 1.731 10.250 1.00 90.69 191 SER A C 1
ATOM 1488 O O . SER A 1 191 ? 2.625 1.368 9.727 1.00 90.69 191 SER A O 1
ATOM 1490 N N . PRO A 1 192 ? 4.877 1.481 9.674 1.00 93.44 192 PRO A N 1
ATOM 1491 C CA . PRO A 1 192 ? 4.999 0.868 8.349 1.00 93.44 192 PRO A CA 1
ATOM 1492 C C . PRO A 1 192 ? 4.411 -0.544 8.263 1.00 93.44 192 PRO A C 1
ATOM 1494 O O . PRO A 1 192 ? 4.097 -1.004 7.171 1.00 93.44 192 PRO A O 1
ATOM 1497 N N . ILE A 1 193 ? 4.192 -1.207 9.404 1.00 92.25 193 ILE A N 1
ATOM 1498 C CA . ILE A 1 193 ? 3.490 -2.495 9.484 1.00 92.25 193 ILE A CA 1
ATOM 1499 C C . ILE A 1 193 ? 2.068 -2.437 8.905 1.00 92.25 193 ILE A C 1
ATOM 1501 O O . ILE A 1 193 ? 1.559 -3.444 8.428 1.00 92.25 193 ILE A O 1
ATOM 1505 N N . LEU A 1 194 ? 1.438 -1.256 8.871 1.00 93.56 194 LEU A N 1
ATOM 1506 C CA . LEU A 1 194 ? 0.127 -1.064 8.245 1.00 93.56 194 LEU A CA 1
ATOM 1507 C C . LEU A 1 194 ? 0.159 -1.312 6.722 1.00 93.56 194 LEU A C 1
ATOM 1509 O O . LEU A 1 194 ? -0.879 -1.575 6.124 1.00 93.56 194 LEU A O 1
ATOM 1513 N N . LEU A 1 195 ? 1.338 -1.291 6.086 1.00 95.69 195 LEU A N 1
ATOM 1514 C CA . LEU A 1 195 ? 1.501 -1.700 4.685 1.00 95.69 195 LEU A CA 1
ATOM 1515 C C . LEU A 1 195 ? 1.317 -3.213 4.488 1.00 95.69 195 LEU A C 1
ATOM 1517 O O . LEU A 1 195 ? 1.085 -3.649 3.366 1.00 95.69 195 LEU A O 1
ATOM 1521 N N . ALA A 1 196 ? 1.407 -4.013 5.551 1.00 94.94 196 ALA A N 1
ATOM 1522 C CA . ALA A 1 196 ? 1.178 -5.454 5.498 1.00 94.94 196 ALA A CA 1
ATOM 1523 C C . ALA A 1 196 ? -0.310 -5.832 5.537 1.00 94.94 196 ALA A C 1
ATOM 1525 O O . ALA A 1 196 ? -0.639 -7.003 5.350 1.00 94.94 196 ALA A O 1
ATOM 1526 N N . LEU A 1 197 ? -1.201 -4.867 5.802 1.00 94.00 197 LEU A N 1
ATOM 1527 C CA . LEU A 1 197 ? -2.641 -5.106 5.823 1.00 94.00 197 LEU A CA 1
ATOM 1528 C C . LEU A 1 197 ? -3.113 -5.599 4.455 1.00 94.00 197 LEU A C 1
ATOM 1530 O O . LEU A 1 197 ? -2.611 -5.166 3.417 1.00 94.00 197 LEU A O 1
ATOM 1534 N N . ARG A 1 198 ? -4.081 -6.509 4.469 1.00 91.94 198 ARG A N 1
ATOM 1535 C CA . ARG A 1 198 ? -4.675 -7.131 3.281 1.00 91.94 198 ARG A CA 1
ATOM 1536 C C . ARG A 1 198 ? -6.168 -6.841 3.273 1.00 91.94 198 ARG A C 1
ATOM 1538 O O . ARG A 1 198 ? -6.717 -6.449 4.296 1.00 91.94 198 ARG A O 1
ATOM 1545 N N . GLN A 1 199 ? -6.833 -7.002 2.137 1.00 85.88 199 GLN A N 1
ATOM 1546 C CA . GLN A 1 199 ? -8.291 -6.915 2.115 1.00 85.88 199 GLN A CA 1
ATOM 1547 C C . GLN A 1 199 ? -8.890 -8.025 2.991 1.00 85.88 199 GLN A C 1
ATOM 1549 O O . GLN A 1 199 ? -8.531 -9.195 2.847 1.00 85.88 199 GLN A O 1
ATOM 1554 N N . ASP A 1 200 ? -9.789 -7.643 3.899 1.00 76.81 200 ASP A N 1
ATOM 1555 C CA . ASP A 1 200 ? -10.543 -8.593 4.715 1.00 76.81 200 ASP A CA 1
ATOM 1556 C C . ASP A 1 200 ? -11.603 -9.277 3.841 1.00 76.81 200 ASP A C 1
ATOM 1558 O O . ASP A 1 200 ? -12.485 -8.620 3.287 1.00 76.81 200 ASP A O 1
ATOM 1562 N N . GLU A 1 201 ? -11.507 -10.602 3.719 1.00 70.81 201 GLU A N 1
ATOM 1563 C CA . GLU A 1 201 ? -12.429 -11.445 2.945 1.00 70.81 201 GLU A CA 1
ATOM 1564 C C . GLU A 1 201 ? -13.859 -11.431 3.502 1.00 70.81 201 GLU A C 1
ATOM 1566 O O . GLU A 1 201 ? -14.799 -11.832 2.818 1.00 70.81 201 GLU A O 1
ATOM 1571 N N . ARG A 1 202 ? -14.040 -10.988 4.752 1.00 64.62 202 ARG A N 1
ATOM 1572 C CA . ARG A 1 202 ? -15.352 -10.895 5.406 1.00 64.62 202 ARG A CA 1
ATOM 1573 C C . ARG A 1 202 ? -16.143 -9.664 4.980 1.00 64.62 202 ARG A C 1
ATOM 1575 O O . ARG A 1 202 ? -17.323 -9.567 5.314 1.00 64.62 202 ARG A O 1
ATOM 1582 N N . LEU A 1 203 ? -15.509 -8.711 4.301 1.00 66.69 203 LEU A N 1
ATOM 1583 C CA . LEU A 1 203 ? -16.166 -7.495 3.847 1.00 66.69 203 LEU A CA 1
ATOM 1584 C C . LEU A 1 203 ? -16.866 -7.735 2.511 1.00 66.69 203 LEU A C 1
ATOM 1586 O O . LEU A 1 203 ? -16.292 -8.318 1.595 1.00 66.69 203 LEU A O 1
ATOM 1590 N N . ASP A 1 204 ? -18.105 -7.257 2.410 1.00 67.00 204 ASP A N 1
ATOM 1591 C CA . ASP A 1 204 ? -18.951 -7.457 1.236 1.00 67.00 204 ASP A CA 1
ATOM 1592 C C . ASP A 1 204 ? -18.325 -6.814 -0.025 1.00 67.00 204 ASP A C 1
ATOM 1594 O O . ASP A 1 204 ? -18.166 -5.582 -0.076 1.00 67.00 204 ASP A O 1
ATOM 1598 N N . PRO A 1 205 ? -17.981 -7.612 -1.058 1.00 63.22 205 PRO A N 1
ATOM 1599 C CA . PRO A 1 205 ? -17.444 -7.110 -2.320 1.00 63.22 205 PRO A CA 1
ATOM 1600 C C . PRO A 1 205 ? -18.388 -6.134 -3.030 1.00 63.22 205 PRO A C 1
ATOM 1602 O O . PRO A 1 205 ? -17.917 -5.245 -3.737 1.00 63.22 205 PRO A O 1
ATOM 1605 N N . GLU A 1 206 ? -19.707 -6.231 -2.820 1.00 65.06 206 GLU A N 1
ATOM 1606 C CA . GLU A 1 206 ? -20.680 -5.315 -3.429 1.00 65.06 206 GLU A CA 1
ATOM 1607 C C . GLU A 1 206 ? -20.557 -3.883 -2.880 1.00 65.06 206 GLU A C 1
ATOM 1609 O O . GLU A 1 206 ? -20.885 -2.916 -3.572 1.00 65.06 206 GLU A O 1
ATOM 1614 N N . VAL A 1 207 ? -20.039 -3.729 -1.656 1.00 65.06 207 VAL A N 1
ATOM 1615 C CA . VAL A 1 207 ? -19.881 -2.432 -0.979 1.00 65.06 207 VAL A CA 1
ATOM 1616 C C . VAL A 1 207 ? -18.526 -1.788 -1.292 1.00 65.06 207 VAL A C 1
ATOM 1618 O O . VAL A 1 207 ? -18.434 -0.565 -1.414 1.00 65.06 207 VAL A O 1
ATOM 1621 N N . LEU A 1 208 ? -17.468 -2.590 -1.440 1.00 66.31 208 LEU A N 1
ATOM 1622 C CA . LEU A 1 208 ? -16.089 -2.107 -1.626 1.00 66.31 208 LEU A CA 1
ATOM 1623 C C . LEU A 1 208 ? -15.592 -2.175 -3.077 1.00 66.31 208 LEU A C 1
ATOM 1625 O O . LEU A 1 208 ? -14.642 -1.472 -3.445 1.00 66.31 208 LEU A O 1
ATOM 1629 N N . GLY A 1 209 ? -16.261 -2.977 -3.904 1.00 69.25 209 GLY A N 1
ATOM 1630 C CA . GLY A 1 209 ? -15.822 -3.377 -5.233 1.00 69.25 209 GLY A CA 1
ATOM 1631 C C . GLY A 1 209 ? -14.744 -4.462 -5.192 1.00 69.25 209 GLY A C 1
ATOM 1632 O O . GLY A 1 209 ? -14.050 -4.644 -4.194 1.00 69.25 209 GLY A O 1
ATOM 1633 N N . ASP A 1 210 ? -14.544 -5.129 -6.328 1.00 75.38 210 ASP A N 1
ATOM 1634 C CA . ASP A 1 210 ? -13.602 -6.254 -6.472 1.00 75.38 210 ASP A CA 1
ATOM 1635 C C . ASP A 1 210 ? -12.119 -5.863 -6.310 1.00 75.38 210 ASP A C 1
ATOM 1637 O O . ASP A 1 210 ? -11.237 -6.715 -6.326 1.00 75.38 210 ASP A O 1
ATOM 1641 N N . ASN A 1 211 ? -11.815 -4.566 -6.207 1.00 82.88 211 ASN A N 1
ATOM 1642 C CA . ASN A 1 211 ? -10.446 -4.062 -6.165 1.00 82.88 211 ASN A CA 1
ATOM 1643 C C . ASN A 1 211 ? -10.370 -2.706 -5.441 1.00 82.88 211 ASN A C 1
ATOM 1645 O O . ASN A 1 211 ? -10.266 -1.655 -6.096 1.00 82.88 211 ASN A O 1
ATOM 1649 N N . PRO A 1 212 ? -10.505 -2.690 -4.105 1.00 88.88 212 PRO A N 1
ATOM 1650 C CA . PRO A 1 212 ? -10.544 -1.459 -3.331 1.00 88.88 212 PRO A CA 1
ATOM 1651 C C . PRO A 1 212 ? -9.199 -0.711 -3.377 1.00 88.88 212 PRO A C 1
ATOM 1653 O O . PRO A 1 212 ? -8.138 -1.325 -3.504 1.00 88.88 212 PRO A O 1
ATOM 1656 N N . PRO A 1 213 ? -9.206 0.629 -3.253 1.00 92.56 213 PRO A N 1
ATOM 1657 C CA . PRO A 1 213 ? -7.977 1.398 -3.096 1.00 92.56 213 PRO A CA 1
ATOM 1658 C C . PRO A 1 213 ? -7.196 0.999 -1.838 1.00 92.56 213 PRO A C 1
ATOM 1660 O O . PRO A 1 213 ? -7.787 0.743 -0.789 1.00 92.56 213 PRO A O 1
ATOM 1663 N N . ALA A 1 214 ? -5.867 1.059 -1.905 1.00 94.75 214 ALA A N 1
ATOM 1664 C CA . ALA A 1 214 ? -4.972 0.701 -0.804 1.00 94.75 214 ALA A CA 1
ATOM 1665 C C . ALA A 1 214 ? -5.291 1.446 0.511 1.00 94.75 214 ALA A C 1
ATOM 1667 O O . ALA A 1 214 ? -5.316 0.845 1.583 1.00 94.75 214 ALA A O 1
ATOM 1668 N N . GLY A 1 215 ? -5.603 2.744 0.440 1.00 94.12 215 GLY A N 1
ATOM 1669 C CA . GLY A 1 215 ? -5.980 3.534 1.617 1.00 94.12 215 GLY A CA 1
ATOM 1670 C C . GLY A 1 215 ? -7.292 3.095 2.266 1.00 94.12 215 GLY A C 1
ATOM 1671 O O . GLY A 1 215 ? -7.424 3.179 3.485 1.00 94.12 215 GLY A O 1
ATOM 1672 N N . LEU A 1 216 ? -8.238 2.579 1.474 1.00 91.81 216 LEU A N 1
ATOM 1673 C CA . LEU A 1 216 ? -9.512 2.080 1.988 1.00 91.81 216 LEU A CA 1
ATOM 1674 C C . LEU A 1 216 ? -9.304 0.812 2.822 1.00 91.81 216 LEU A C 1
ATOM 1676 O O . LEU A 1 216 ? -9.885 0.697 3.895 1.00 91.81 216 LEU A O 1
ATOM 1680 N N . ILE A 1 217 ? -8.418 -0.088 2.382 1.00 92.31 217 ILE A N 1
ATOM 1681 C CA . ILE A 1 217 ? -8.052 -1.305 3.127 1.00 92.31 217 ILE A CA 1
ATOM 1682 C C . ILE A 1 217 ? -7.505 -0.948 4.516 1.00 92.31 217 ILE A C 1
ATOM 1684 O O . ILE A 1 217 ? -7.924 -1.537 5.514 1.00 92.31 217 ILE A O 1
ATOM 1688 N N . VAL A 1 218 ? -6.609 0.047 4.585 1.00 93.25 218 VAL A N 1
ATOM 1689 C CA . VAL A 1 218 ? -6.060 0.541 5.859 1.00 93.25 218 VAL A CA 1
ATOM 1690 C C . VAL A 1 218 ? -7.169 1.137 6.727 1.00 93.25 218 VAL A C 1
ATOM 1692 O O . VAL A 1 218 ? -7.306 0.751 7.884 1.00 93.25 218 VAL A O 1
ATOM 1695 N N . GLY A 1 219 ? -7.983 2.044 6.178 1.00 92.00 219 GLY A N 1
ATOM 1696 C CA . GLY A 1 219 ? -9.063 2.699 6.922 1.00 92.00 219 GLY A CA 1
ATOM 1697 C C . GLY A 1 219 ? -10.074 1.709 7.508 1.00 92.00 219 GLY A C 1
ATOM 1698 O O . GLY A 1 219 ? -10.447 1.825 8.674 1.00 92.00 219 GLY A O 1
ATOM 1699 N N . LEU A 1 220 ? -10.463 0.686 6.743 1.00 90.31 220 LEU A N 1
ATOM 1700 C CA . LEU A 1 220 ? -11.376 -0.366 7.200 1.00 90.31 220 LEU A CA 1
ATOM 1701 C C . LEU A 1 220 ? -10.793 -1.165 8.363 1.00 90.31 220 LEU A C 1
ATOM 1703 O O . LEU A 1 220 ? -11.470 -1.337 9.373 1.00 90.31 220 LEU A O 1
ATOM 1707 N N . HIS A 1 221 ? -9.528 -1.575 8.264 1.00 91.31 221 HIS A N 1
ATOM 1708 C CA . HIS A 1 221 ? -8.849 -2.266 9.360 1.00 91.31 221 HIS A CA 1
ATOM 1709 C C . HIS A 1 221 ? -8.797 -1.415 10.627 1.00 91.31 221 HIS A C 1
ATOM 1711 O O . HIS A 1 221 ? -9.090 -1.905 11.714 1.00 91.31 221 HIS A O 1
ATOM 1717 N N . LEU A 1 222 ? -8.463 -0.127 10.502 1.00 92.19 222 LEU A N 1
ATOM 1718 C CA . LEU A 1 222 ? -8.452 0.777 11.652 1.00 92.19 222 LEU A CA 1
ATOM 1719 C C . LEU A 1 222 ? -9.853 0.936 12.259 1.00 92.19 222 LEU A C 1
ATOM 1721 O O . LEU A 1 222 ? -9.984 0.951 13.479 1.00 92.19 222 LEU A O 1
ATOM 1725 N N . THR A 1 223 ? -10.888 1.002 11.417 1.00 91.69 223 THR A N 1
ATOM 1726 C CA . THR A 1 223 ? -12.293 1.068 11.849 1.00 91.69 223 THR A CA 1
ATOM 1727 C C . THR A 1 223 ? -12.690 -0.174 12.638 1.00 91.69 223 THR A C 1
ATOM 1729 O O . THR A 1 223 ? -13.270 -0.054 13.711 1.00 91.69 223 THR A O 1
ATOM 1732 N N . GLN A 1 224 ? -12.352 -1.363 12.133 1.00 90.00 224 GLN A N 1
ATOM 1733 C CA . GLN A 1 224 ? -12.647 -2.636 12.792 1.00 90.00 224 GLN A CA 1
ATOM 1734 C C . GLN A 1 224 ? -11.916 -2.769 14.131 1.00 90.00 224 GLN A C 1
ATOM 1736 O O . GLN A 1 224 ? -12.524 -3.170 15.119 1.00 90.00 224 GLN A O 1
ATOM 1741 N N . LEU A 1 225 ? -10.630 -2.405 14.176 1.00 91.50 225 LEU A N 1
ATOM 1742 C CA . LEU A 1 225 ? -9.841 -2.435 15.408 1.00 91.50 225 LEU A CA 1
ATOM 1743 C C . LEU A 1 225 ? -10.424 -1.503 16.471 1.00 91.50 225 LEU A C 1
ATOM 1745 O O . LEU A 1 225 ? -10.582 -1.915 17.618 1.00 91.50 225 LEU A O 1
ATOM 1749 N N . LEU A 1 226 ? -10.774 -0.274 16.086 1.00 93.88 226 LEU A N 1
ATOM 1750 C CA . LEU A 1 226 ? -11.383 0.675 17.009 1.00 93.88 226 LEU A CA 1
ATOM 1751 C C . LEU A 1 226 ? -12.764 0.193 17.465 1.00 93.88 226 LEU A C 1
ATOM 1753 O O . LEU A 1 226 ? -13.049 0.225 18.655 1.00 93.88 226 LEU A O 1
ATOM 1757 N N . LEU A 1 227 ? -13.600 -0.307 16.549 1.00 92.75 227 LEU A N 1
ATOM 1758 C CA . LEU A 1 227 ? -14.910 -0.862 16.892 1.00 92.75 227 LEU A CA 1
ATOM 1759 C C . LEU A 1 227 ? -14.788 -1.977 17.934 1.00 92.75 227 LEU A C 1
ATOM 1761 O O . LEU A 1 227 ? -15.472 -1.915 18.951 1.00 92.75 227 LEU A O 1
ATOM 1765 N N . GLN A 1 228 ? -13.906 -2.956 17.708 1.00 91.62 228 GLN A N 1
ATOM 1766 C CA . GLN A 1 228 ? -13.692 -4.046 18.660 1.00 91.62 228 GLN A CA 1
ATOM 1767 C C . GLN A 1 228 ? -13.287 -3.505 20.032 1.00 91.62 228 GLN A C 1
ATOM 1769 O O . GLN A 1 228 ? -13.883 -3.877 21.035 1.00 91.62 228 GLN A O 1
ATOM 1774 N N . GLN A 1 229 ? -12.343 -2.566 20.072 1.00 93.69 229 GLN A N 1
ATOM 1775 C CA . GLN A 1 229 ? -11.887 -1.982 21.327 1.00 93.69 229 GLN A CA 1
ATOM 1776 C C . GLN A 1 229 ? -13.001 -1.230 22.077 1.00 93.69 229 GLN A C 1
ATOM 1778 O O . GLN A 1 229 ? -13.092 -1.320 23.299 1.00 93.69 229 GLN A O 1
ATOM 1783 N N . LEU A 1 230 ? -13.865 -0.496 21.369 1.00 93.88 230 LEU A N 1
ATOM 1784 C CA . LEU A 1 230 ? -15.000 0.193 21.991 1.00 93.88 230 LEU A CA 1
ATOM 1785 C C . LEU A 1 230 ? -16.053 -0.795 22.516 1.00 93.88 230 LEU A C 1
ATOM 1787 O O . LEU A 1 230 ? -16.648 -0.550 23.566 1.00 93.88 230 LEU A O 1
ATOM 1791 N N . LEU A 1 231 ? -16.272 -1.912 21.817 1.00 92.00 231 LEU A N 1
ATOM 1792 C CA . LEU A 1 231 ? -17.159 -2.978 22.288 1.00 92.00 231 LEU A CA 1
ATOM 1793 C C . LEU A 1 231 ? -16.599 -3.662 23.539 1.00 92.00 231 LEU A C 1
ATOM 1795 O O . LEU A 1 231 ? -17.354 -3.852 24.489 1.00 92.00 231 LEU A O 1
ATOM 1799 N N . ASP A 1 232 ? -15.292 -3.929 23.587 1.00 91.38 232 ASP A N 1
ATOM 1800 C CA . ASP A 1 232 ? -14.630 -4.484 24.774 1.00 91.38 232 ASP A CA 1
ATOM 1801 C C . ASP A 1 232 ? -14.814 -3.547 25.988 1.00 91.38 232 ASP A C 1
ATOM 1803 O O . ASP A 1 232 ? -15.190 -3.986 27.074 1.00 91.38 232 ASP A O 1
ATOM 1807 N N . ILE A 1 233 ? -14.657 -2.228 25.801 1.00 91.69 233 ILE A N 1
ATOM 1808 C CA . ILE A 1 233 ? -14.916 -1.226 26.856 1.00 91.69 233 ILE A CA 1
ATOM 1809 C C . ILE A 1 233 ? -16.381 -1.263 27.313 1.00 91.69 233 ILE A C 1
ATOM 1811 O O . ILE A 1 233 ? -16.669 -1.191 28.509 1.00 91.69 233 ILE A O 1
ATOM 1815 N N . ALA A 1 234 ? -17.326 -1.359 26.378 1.00 88.56 234 ALA A N 1
ATOM 1816 C CA . ALA A 1 234 ? -18.744 -1.410 26.714 1.00 88.56 234 ALA A CA 1
ATOM 1817 C C . ALA A 1 234 ? -19.123 -2.685 27.477 1.00 88.56 234 ALA A C 1
ATOM 1819 O O . ALA A 1 234 ? -19.948 -2.625 28.392 1.00 88.56 234 ALA A O 1
ATOM 1820 N N . GLU A 1 235 ? -18.514 -3.819 27.130 1.00 87.62 235 GLU A N 1
ATOM 1821 C CA . GLU A 1 235 ? -18.647 -5.076 27.863 1.00 87.62 235 GLU A CA 1
ATOM 1822 C C . GLU A 1 235 ? -18.107 -4.934 29.293 1.00 87.62 235 GLU A C 1
ATOM 1824 O O . GLU A 1 235 ? -18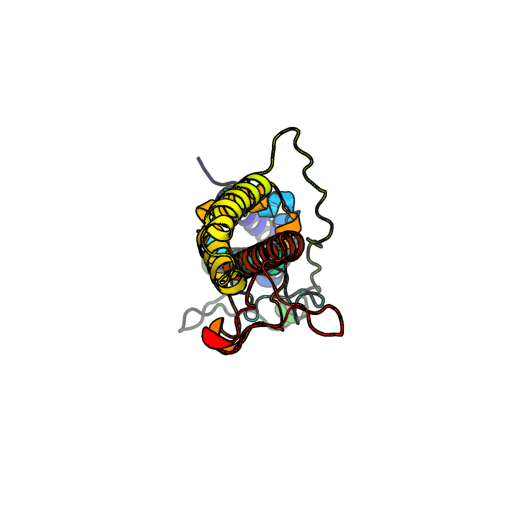.822 -5.242 30.249 1.00 87.62 235 GLU A O 1
ATOM 1829 N N . GLU A 1 236 ? -16.901 -4.383 29.464 1.00 88.50 236 GLU A N 1
ATOM 1830 C CA . GLU A 1 236 ? -16.300 -4.137 30.783 1.00 88.50 236 GLU A CA 1
ATOM 1831 C C . GLU A 1 236 ? -17.154 -3.206 31.661 1.00 88.50 236 GLU A C 1
ATOM 1833 O O . GLU A 1 236 ? -17.204 -3.359 32.886 1.00 88.50 236 GLU A O 1
ATOM 1838 N N . MET A 1 237 ? -17.865 -2.259 31.043 1.00 86.88 237 MET A N 1
ATOM 1839 C CA . MET A 1 237 ? -18.798 -1.352 31.716 1.00 86.88 237 MET A CA 1
ATOM 1840 C C . MET A 1 237 ? -20.191 -1.959 31.958 1.00 86.88 237 MET A C 1
ATOM 1842 O O . MET A 1 237 ? -21.036 -1.309 32.577 1.00 86.88 237 MET A O 1
ATOM 1846 N N . GLY A 1 238 ? -20.447 -3.190 31.505 1.00 84.00 238 GLY A N 1
ATOM 1847 C CA . GLY A 1 238 ? -21.736 -3.872 31.647 1.00 84.00 238 GLY A CA 1
ATOM 1848 C C . GLY A 1 238 ? -22.851 -3.287 30.774 1.00 84.00 238 GLY A C 1
ATOM 1849 O O . GLY A 1 238 ? -24.028 -3.456 31.090 1.00 84.00 238 GLY A O 1
ATOM 1850 N N . ALA A 1 239 ? -22.492 -2.575 29.704 1.00 83.06 239 ALA A N 1
ATOM 1851 C CA . ALA A 1 239 ? -23.432 -1.938 28.784 1.00 83.06 239 ALA A CA 1
ATOM 1852 C C . ALA A 1 239 ? -23.858 -2.853 27.618 1.00 83.06 239 ALA A C 1
ATOM 1854 O O . ALA A 1 239 ? -24.818 -2.544 26.915 1.00 83.06 239 ALA A O 1
ATOM 1855 N N . LEU A 1 240 ? -23.177 -3.988 27.425 1.00 79.88 240 LEU A N 1
ATOM 1856 C CA . LEU A 1 240 ? -23.533 -5.013 26.443 1.00 79.88 240 LEU A CA 1
ATOM 1857 C C . LEU A 1 240 ? -24.117 -6.256 27.123 1.00 79.88 240 LEU A C 1
ATOM 1859 O O . LEU A 1 240 ? -23.665 -6.677 28.187 1.00 79.88 240 LEU A O 1
ATOM 1863 N N . ALA A 1 241 ? -25.126 -6.853 26.489 1.00 70.44 241 ALA A N 1
ATOM 1864 C CA . ALA A 1 241 ? -25.658 -8.147 26.896 1.00 70.44 241 ALA A CA 1
ATOM 1865 C C . ALA A 1 241 ? -24.786 -9.269 26.326 1.00 70.44 241 ALA A C 1
ATOM 1867 O O . ALA A 1 241 ? -24.426 -9.234 25.152 1.00 70.44 241 ALA A O 1
ATOM 1868 N N . LEU A 1 242 ? -24.498 -10.277 27.145 1.00 67.62 242 LEU A N 1
ATOM 1869 C CA . LEU A 1 242 ? -23.789 -11.485 26.731 1.00 67.62 242 LEU A CA 1
ATOM 1870 C C . LEU A 1 242 ? -24.762 -12.664 26.665 1.00 67.62 242 LEU A C 1
ATOM 1872 O O . LEU A 1 242 ? -25.678 -12.777 27.488 1.00 67.62 242 LEU A O 1
ATOM 1876 N N . ASP A 1 243 ? -24.563 -13.548 25.695 1.00 68.19 243 ASP A N 1
ATOM 1877 C CA . ASP A 1 243 ? -25.287 -14.805 25.594 1.00 68.19 243 ASP A CA 1
ATOM 1878 C C . ASP A 1 243 ? -24.770 -15.822 26.630 1.00 68.19 243 ASP A C 1
ATOM 1880 O O . ASP A 1 243 ? -23.848 -15.570 27.410 1.00 68.19 243 ASP A O 1
ATOM 1884 N N . ALA A 1 244 ? -25.375 -17.012 26.664 1.00 60.47 244 ALA A N 1
ATOM 1885 C CA . ALA A 1 244 ? -24.957 -18.071 27.586 1.00 60.47 244 ALA A CA 1
ATOM 1886 C C . ALA A 1 244 ? -23.534 -18.611 27.310 1.00 60.47 244 ALA A C 1
ATOM 1888 O O . ALA A 1 244 ? -22.988 -19.336 28.146 1.00 60.47 244 ALA A O 1
ATOM 1889 N N . SER A 1 245 ? -22.960 -18.280 26.154 1.00 67.94 245 SER A N 1
ATOM 1890 C CA . SER A 1 245 ? -21.619 -18.645 25.695 1.00 67.94 245 SER A CA 1
ATOM 1891 C C . SER A 1 245 ? -20.578 -17.564 26.023 1.00 67.94 245 SER A C 1
ATOM 1893 O O . SER A 1 245 ? -19.383 -17.847 25.949 1.00 67.94 245 SER A O 1
ATOM 1895 N N . GLY A 1 246 ? -21.016 -16.366 26.429 1.00 57.69 246 GLY A N 1
ATOM 1896 C CA . GLY A 1 246 ? -20.164 -15.196 26.646 1.00 57.69 246 GLY A CA 1
ATOM 1897 C C . GLY A 1 246 ? -19.919 -14.366 25.383 1.00 57.69 246 GLY A C 1
ATOM 1898 O O . GLY A 1 246 ? -18.994 -13.565 25.371 1.00 57.69 246 GLY A O 1
ATOM 1899 N N . GLU A 1 247 ? -20.706 -14.557 24.323 1.00 65.50 247 GLU A N 1
ATOM 1900 C CA . GLU A 1 247 ? -20.662 -13.742 23.107 1.00 65.50 247 GLU A CA 1
ATOM 1901 C C . GLU A 1 247 ? -21.628 -12.557 23.217 1.00 65.50 247 GLU A C 1
ATOM 1903 O O . GLU A 1 247 ? -22.711 -12.670 23.794 1.00 65.50 247 GLU A O 1
ATOM 1908 N N . ILE A 1 248 ? -21.251 -11.408 22.652 1.00 65.25 248 ILE A N 1
ATOM 1909 C CA . ILE A 1 248 ? -22.096 -10.208 22.640 1.00 65.25 248 ILE A CA 1
ATOM 1910 C C . ILE A 1 248 ? -23.390 -10.501 21.871 1.00 65.25 248 ILE A C 1
ATOM 1912 O O . ILE A 1 248 ? -23.364 -10.846 20.688 1.00 65.25 248 ILE A O 1
ATOM 1916 N N . ILE A 1 249 ? -24.532 -10.308 22.531 1.00 65.94 249 ILE A N 1
ATOM 1917 C CA . ILE A 1 249 ? -25.841 -10.333 21.881 1.00 65.94 249 ILE A CA 1
ATOM 1918 C C . ILE A 1 249 ? -25.997 -9.012 21.134 1.00 65.94 249 ILE A C 1
ATOM 1920 O O . ILE A 1 249 ? -26.180 -7.956 21.741 1.00 65.94 249 ILE A O 1
ATOM 1924 N N . LEU A 1 250 ? -25.922 -9.079 19.807 1.00 63.22 250 LEU A N 1
ATOM 1925 C CA . LEU A 1 250 ? -26.243 -7.949 18.947 1.00 63.22 250 LEU A CA 1
ATOM 1926 C C . LEU A 1 250 ? -27.763 -7.723 18.980 1.00 63.22 250 LEU A C 1
ATOM 1928 O O . LEU A 1 250 ? -28.505 -8.646 18.638 1.00 63.22 250 LEU A O 1
ATOM 1932 N N . PRO A 1 251 ? -28.249 -6.541 19.395 1.00 56.94 251 PRO A N 1
ATOM 1933 C CA . PRO A 1 251 ? -29.678 -6.260 19.389 1.00 56.94 251 PRO A CA 1
ATOM 1934 C C . PRO A 1 251 ? -30.183 -6.220 17.940 1.00 56.94 251 PRO A C 1
ATOM 1936 O O . PRO A 1 251 ? -29.673 -5.461 17.115 1.00 56.94 251 PRO A O 1
ATOM 1939 N N . GLU A 1 252 ? -31.183 -7.045 17.616 1.00 51.25 252 GLU A N 1
ATOM 1940 C CA . GLU A 1 252 ? -31.827 -7.047 16.292 1.00 51.25 252 GLU A CA 1
ATOM 1941 C C . GLU A 1 252 ? -32.780 -5.844 16.121 1.00 51.25 252 GLU A C 1
ATOM 1943 O O . GLU A 1 252 ? -33.142 -5.483 14.998 1.00 51.25 252 GLU A O 1
ATOM 1948 N N . SER A 1 253 ? -33.158 -5.188 17.226 1.00 48.81 253 SER A N 1
ATOM 1949 C CA . SER A 1 253 ? -33.996 -3.988 17.266 1.00 48.81 253 SER A CA 1
ATOM 1950 C C . SER A 1 253 ? -33.721 -3.126 18.511 1.00 48.81 253 SER A C 1
ATOM 1952 O O . SER A 1 253 ? -33.221 -3.626 19.517 1.00 48.81 253 SER A O 1
ATOM 1954 N N . ASP A 1 254 ? -34.098 -1.838 18.486 1.00 51.03 254 ASP A N 1
ATOM 1955 C CA . ASP A 1 254 ? -33.989 -0.928 19.649 1.00 51.03 254 ASP A CA 1
ATOM 1956 C C . ASP A 1 254 ? -34.746 -1.439 20.897 1.00 51.03 254 ASP A C 1
ATOM 1958 O O . ASP A 1 254 ? -34.451 -1.018 22.019 1.00 51.03 254 ASP A O 1
ATOM 1962 N N . GLU A 1 255 ? -35.716 -2.344 20.709 1.00 50.53 255 GLU A N 1
ATOM 1963 C CA . GLU A 1 255 ? -36.512 -2.969 21.773 1.00 50.53 255 GLU A CA 1
ATOM 1964 C C . GLU A 1 255 ? -35.791 -4.145 22.463 1.00 50.53 255 GLU A C 1
ATOM 1966 O O . GLU A 1 255 ? -36.182 -4.515 23.570 1.00 50.53 255 GLU A O 1
ATOM 1971 N N . ASP A 1 256 ? -34.720 -4.687 21.865 1.00 53.25 256 ASP A N 1
ATOM 1972 C CA . ASP A 1 256 ? -33.949 -5.832 22.385 1.00 53.25 256 ASP A CA 1
ATOM 1973 C C . ASP A 1 256 ? -32.759 -5.422 23.270 1.00 53.25 256 ASP A C 1
ATOM 1975 O O . ASP A 1 256 ? -31.964 -6.262 23.700 1.00 53.25 256 ASP A O 1
ATOM 1979 N N . ASN A 1 257 ? -32.623 -4.129 23.572 1.00 47.19 257 ASN A N 1
ATOM 1980 C CA . ASN A 1 257 ? -31.538 -3.643 24.412 1.00 47.19 257 ASN A CA 1
ATOM 1981 C C . ASN A 1 257 ? -31.684 -4.124 25.868 1.00 47.19 257 ASN A C 1
ATOM 1983 O O . ASN A 1 257 ? -32.782 -4.079 26.440 1.00 47.19 257 ASN A O 1
ATOM 1987 N N . PRO A 1 258 ? -30.581 -4.541 26.518 1.00 48.00 258 PRO A N 1
ATOM 1988 C CA . PRO A 1 258 ? -30.623 -4.998 27.896 1.00 48.00 258 PRO A CA 1
ATOM 1989 C C . PRO A 1 258 ? -31.168 -3.908 28.816 1.00 48.00 258 PRO A C 1
ATOM 1991 O O . PRO A 1 258 ? -30.729 -2.756 28.812 1.00 48.00 258 PRO A O 1
ATOM 1994 N N . THR A 1 259 ? -32.131 -4.289 29.651 1.00 41.97 259 THR A N 1
ATOM 1995 C CA . THR A 1 259 ? -32.618 -3.419 30.717 1.00 41.97 259 THR A CA 1
ATOM 1996 C C . THR A 1 259 ? -31.574 -3.400 31.829 1.00 41.97 259 THR A C 1
ATOM 1998 O O . THR A 1 259 ? -31.458 -4.354 32.597 1.00 41.97 259 THR A O 1
ATOM 2001 N N . VAL A 1 260 ? -30.793 -2.323 31.904 1.00 43.62 260 VAL A N 1
ATOM 2002 C CA . VAL A 1 260 ? -29.859 -2.095 33.013 1.00 43.62 260 VAL A CA 1
ATOM 2003 C C . VAL A 1 260 ? -30.679 -1.783 34.274 1.00 43.62 260 VAL A C 1
ATOM 2005 O O . VAL A 1 260 ? -31.493 -0.855 34.266 1.00 43.62 260 VAL A O 1
ATOM 2008 N N . HIS A 1 261 ? -30.509 -2.583 35.332 1.00 38.97 261 HIS A N 1
ATOM 2009 C CA . HIS A 1 261 ? -31.117 -2.377 36.655 1.00 38.97 261 HIS A CA 1
ATOM 2010 C C . HIS A 1 261 ? -30.174 -1.652 37.612 1.00 38.97 261 HIS A C 1
ATOM 2012 O O . HIS A 1 261 ? -28.980 -2.023 37.647 1.00 38.97 261 HIS A O 1
#

Seq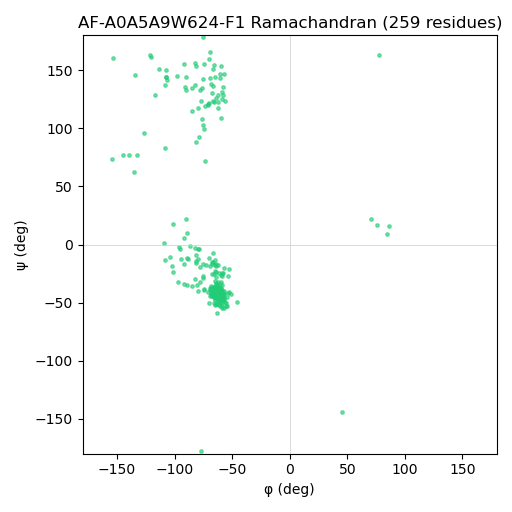uence (261 aa):
MQSYLASQLESLGALYLEALERQSHPEPYVTAHALVHRQLMPSAEVLARMVAEEPKLLAARAYDLIEDPKEIEQPSVGAIIYSNIFASALEGLLVIAVKHGWLQADETGQILVAAEELDKIEPVQYTDFSLAPPVLGHQQSRLSRLFQTAEEAFVERLNSEPHQAYALALQMASEHTLLTPDELGPLLQESPILLALRQDERLDPEVLGDNPPAGLIVGLHLTQLLLQQLLDIAEEMGALALDASGEIILPESDEDNPTVH

Organism: NCBI:txid1708751

Nearest PDB structures (foldseek):
  5ayp-assembly1_B  TM=1.472E-01  e=4.007E-01  Geobacillus stearothermophilus
  8pbw-assembly1_B  TM=2.452E-01  e=3.468E+00  Thermochaetoides thermophila

Mean predicted aligned error: 7.93 Å

Secondary structure (DSSP, 8-state):
---HHHHHHHHHHHHHHHHHHT-SS--HHHHHHHHHHHHH---HHHHHHHHHH-GGGGG---GGG---TTTSSS-BHHHHHHHHHHHHHHHHHHHHHHHTTSSEE-TTS-EE--HHHHTTPPPP----GGGPPP---SS--HHHHHHHHHHHHHHHHHTT-GGGHHHHHHHHHHHHH---HHHHHHHHHH-GGGGG-B--TTS-HHHH-SS--HHHHHHHHHHHHHHHHHHHHHHHTT-S-B-TTS-B---SSGGGS----

Radius of gyration: 23.88 Å; Cα contacts (8 Å, |Δi|>4): 318; chains: 1; bounding box: 62×39×71 Å

Foldseek 3Di:
DQAPLNVLLVVLLVVLVVVQVPDPQGQQLLSLLVSLQVRVQDALLRLLSSCLRPLCLLQFWQPVQQQAPVQVPWHFLLSRSSSVSSVVSSVVSLVVCCVVVSWDADPVRHIDHDVVSVVPHDRDDHHQLQPDDQQDDPDDAPLNVLLVVLLVVLVVVCVVPLLCQLVSLLVSLCVSLPDDSNRVSSNCNNPSNLRRQTADPPDDCVVQPPIHGSSVSSSVVSSVVSSVVSVVVSVVVVSFDADPVRHTDDDPDSVRGDDDD